Protein AF-A0A9Q9BLB7-F1 (afdb_monomer)

Solvent-accessible surface area (backbone atoms only — not comparable to full-atom values): 11962 Å² total; per-residue (Å²): 106,82,73,80,44,75,64,54,54,48,47,56,59,65,39,91,67,52,45,62,58,54,18,69,78,45,71,46,58,36,67,61,45,47,34,36,67,71,65,78,37,62,75,91,76,53,52,70,71,54,51,50,33,50,46,53,47,47,49,64,70,67,38,48,43,33,38,40,39,31,26,26,88,87,65,82,48,79,45,76,34,59,16,65,29,38,58,46,22,51,52,43,41,34,73,75,61,34,56,80,50,57,32,36,73,90,54,74,83,57,86,61,94,79,63,29,53,67,54,40,41,46,52,60,70,71,23,74,24,62,36,68,42,75,49,78,43,62,50,48,36,41,30,42,27,50,71,82,41,78,77,47,74,49,74,37,41,47,69,58,48,37,57,52,48,47,50,51,52,52,49,46,24,68,79,67,77,46,88,52,70,70,58,47,54,51,42,73,65,41,90,44,55,67,52,36,50,49,57,40,40,76,75,27,77,56,81,53,42,35,58,42,83,109

Radius of gyration: 21.66 Å; Cα contacts (8 Å, |Δi|>4): 292; chains: 1; bounding box: 60×37×56 Å

Nearest PDB structures (foldseek):
  8jfu-assembly2_C  TM=4.935E-01  e=2.533E-12  Staphylococcus delphini
  8jg9-assembly1_F  TM=5.009E-01  e=9.593E-11  Staphylococcus delphini
  8jfr-assembly2_C  TM=9.712E-01  e=6.867E-05  Staphylococcus delphini
  8jfr-assembly1_D  TM=9.707E-01  e=1.560E-04  Staphylococcus delphini
  8jfr-assembly2_A  TM=9.616E-01  e=4.226E-04  Staphylococcus delphini

Organism: NCBI:txid69967

Structure (mmCIF, N/CA/C/O backbone):
data_AF-A0A9Q9BLB7-F1
#
_entry.id   AF-A0A9Q9BLB7-F1
#
loop_
_atom_site.group_PDB
_atom_site.id
_atom_site.type_symbol
_atom_site.label_atom_id
_atom_site.label_alt_id
_atom_site.label_comp_id
_atom_site.label_asym_id
_atom_site.label_entity_id
_atom_site.label_seq_id
_atom_site.pdbx_PDB_ins_code
_atom_site.Cartn_x
_atom_site.Cartn_y
_atom_site.Cartn_z
_atom_site.occupancy
_atom_site.B_iso_or_equiv
_atom_site.auth_seq_id
_atom_site.auth_comp_id
_atom_site.auth_asym_id
_atom_site.auth_atom_id
_atom_site.pdbx_PDB_model_num
ATOM 1 N N . MET A 1 1 ? 14.663 12.555 -0.462 1.00 43.47 1 MET A N 1
ATOM 2 C CA . MET A 1 1 ? 13.909 12.560 0.814 1.00 43.47 1 MET A CA 1
ATOM 3 C C . MET A 1 1 ? 12.550 13.129 0.528 1.00 43.47 1 MET A C 1
ATOM 5 O O . MET A 1 1 ? 12.435 14.349 0.441 1.00 43.47 1 MET A O 1
ATOM 9 N N . THR A 1 2 ? 11.530 12.281 0.446 1.00 40.78 2 THR A N 1
ATOM 10 C CA . THR A 1 2 ? 10.211 12.678 0.937 1.00 40.78 2 THR A CA 1
ATOM 11 C C . THR A 1 2 ? 10.474 13.192 2.349 1.00 40.78 2 THR A C 1
ATOM 13 O O . THR A 1 2 ? 10.981 12.473 3.212 1.00 40.78 2 THR A O 1
ATOM 16 N N . LYS A 1 3 ? 10.372 14.506 2.550 1.00 50.25 3 LYS A N 1
ATOM 17 C CA . LYS A 1 3 ? 10.579 15.077 3.878 1.00 50.25 3 LYS A CA 1
ATOM 18 C C . LYS A 1 3 ? 9.405 14.593 4.710 1.00 50.25 3 LYS A C 1
ATOM 20 O O . LYS A 1 3 ? 8.342 15.192 4.603 1.00 50.25 3 LYS A O 1
ATOM 25 N N . VAL A 1 4 ? 9.611 13.552 5.517 1.00 59.62 4 VAL A N 1
ATOM 26 C CA . VAL A 1 4 ? 8.670 13.216 6.584 1.00 59.62 4 VAL A CA 1
ATOM 27 C C . VAL A 1 4 ? 8.498 14.477 7.409 1.00 59.62 4 VAL A C 1
ATOM 29 O O . VAL A 1 4 ? 9.451 15.045 7.961 1.00 59.62 4 VAL A O 1
ATOM 32 N N . SER A 1 5 ? 7.287 14.996 7.340 1.00 70.00 5 SER A N 1
ATOM 33 C CA . SER A 1 5 ? 6.923 16.261 7.926 1.00 70.00 5 SER A CA 1
ATOM 34 C C . SER A 1 5 ? 6.810 16.101 9.440 1.00 70.00 5 SER A C 1
ATOM 36 O O . SER A 1 5 ? 6.688 15.004 9.987 1.00 70.00 5 SER A O 1
ATOM 38 N N . GLU A 1 6 ? 6.825 17.220 10.159 1.00 77.25 6 GLU A N 1
ATOM 39 C CA . GLU A 1 6 ? 6.499 17.204 11.587 1.00 77.25 6 GLU A CA 1
ATOM 40 C C . GLU A 1 6 ? 5.100 16.606 11.836 1.00 77.25 6 GLU A C 1
ATOM 42 O O . GLU A 1 6 ? 4.878 15.973 12.867 1.00 77.25 6 GLU A O 1
ATOM 47 N N . GLN A 1 7 ? 4.179 16.751 10.874 1.00 71.62 7 GLN A N 1
ATOM 48 C CA . GLN A 1 7 ? 2.820 16.216 10.947 1.00 71.62 7 GLN A CA 1
ATOM 49 C C . GLN A 1 7 ? 2.801 14.687 10.877 1.00 71.62 7 GLN A C 1
ATOM 51 O O . GLN A 1 7 ? 2.085 14.068 11.657 1.00 71.62 7 GLN A O 1
ATOM 56 N N . ASP A 1 8 ? 3.639 14.084 10.041 1.00 75.06 8 ASP A N 1
ATOM 57 C CA . ASP A 1 8 ? 3.755 12.629 9.884 1.00 75.06 8 ASP A CA 1
ATOM 58 C C . ASP A 1 8 ? 4.252 11.961 11.174 1.00 75.06 8 ASP A C 1
ATOM 60 O O . ASP A 1 8 ? 3.653 11.023 11.704 1.00 75.06 8 ASP A O 1
ATOM 64 N N . LEU A 1 9 ? 5.298 12.527 11.781 1.00 83.81 9 LEU A N 1
ATOM 65 C CA . LEU A 1 9 ? 5.787 12.076 13.087 1.00 83.81 9 LEU A CA 1
ATOM 66 C C . LEU A 1 9 ? 4.762 12.311 14.201 1.00 83.81 9 LEU A C 1
ATOM 68 O O . LEU A 1 9 ? 4.665 11.519 15.141 1.00 83.81 9 LEU A O 1
ATOM 72 N N . GLN A 1 10 ? 3.989 13.394 14.113 1.00 83.00 10 GLN A N 1
ATOM 73 C CA . GLN A 1 10 ? 2.923 13.672 15.065 1.00 83.00 10 GLN A CA 1
ATOM 74 C C . GLN A 1 10 ? 1.770 12.668 14.928 1.00 83.00 10 GLN A C 1
ATOM 76 O O . GLN A 1 10 ? 1.240 12.235 15.953 1.00 83.00 10 GLN A O 1
ATOM 81 N N . GLN A 1 11 ? 1.426 12.252 13.704 1.00 79.69 11 GLN A N 1
ATOM 82 C CA . GLN A 1 11 ? 0.473 11.172 13.433 1.00 79.69 11 GLN A CA 1
ATOM 83 C C . GLN A 1 11 ? 0.984 9.839 13.981 1.00 79.69 11 GLN A C 1
ATOM 85 O O . GLN A 1 11 ? 0.251 9.183 14.717 1.00 79.69 11 GLN A O 1
ATOM 90 N N . LEU A 1 12 ? 2.254 9.478 13.732 1.00 83.88 12 LEU A N 1
ATOM 91 C CA . LEU A 1 12 ? 2.860 8.274 14.315 1.00 83.88 12 LEU A CA 1
ATOM 92 C C . LEU A 1 12 ? 2.690 8.259 15.832 1.00 83.88 12 LEU A C 1
ATOM 94 O O . LEU A 1 12 ? 2.228 7.280 16.420 1.00 83.88 12 LEU A O 1
ATOM 98 N N . ILE A 1 13 ? 3.092 9.353 16.479 1.00 87.69 13 ILE A N 1
ATOM 99 C CA . ILE A 1 13 ? 3.068 9.428 17.933 1.00 87.69 13 ILE A CA 1
ATOM 100 C C . ILE A 1 13 ? 1.642 9.386 18.448 1.00 87.69 13 ILE A C 1
ATOM 102 O O . ILE A 1 13 ? 1.423 8.719 19.449 1.00 87.69 13 ILE A O 1
ATOM 106 N N . ASN A 1 14 ? 0.686 10.033 17.793 1.00 84.62 14 ASN A N 1
ATOM 107 C CA . ASN A 1 14 ? -0.700 10.067 18.254 1.00 84.62 14 ASN A CA 1
ATOM 108 C C . ASN A 1 14 ? -1.540 8.866 17.796 1.00 84.62 14 ASN A C 1
ATOM 110 O O . ASN A 1 14 ? -2.698 8.783 18.185 1.00 84.62 14 ASN A O 1
ATOM 114 N N . SER A 1 15 ? -0.969 7.946 17.016 1.00 82.19 15 SER A N 1
ATOM 115 C CA . SER A 1 15 ? -1.652 6.732 16.564 1.00 82.19 15 SER A CA 1
ATOM 116 C C . SER A 1 15 ? -2.045 5.801 17.718 1.00 82.19 15 SER A C 1
ATOM 118 O O . SER A 1 15 ? -1.441 5.812 18.800 1.00 82.19 15 SER A O 1
ATOM 120 N N . ASP A 1 16 ? -2.994 4.907 17.438 1.00 82.38 16 ASP A N 1
ATOM 121 C CA . ASP A 1 16 ? -3.433 3.849 18.357 1.00 82.38 16 ASP A CA 1
ATOM 122 C C . ASP A 1 16 ? -2.371 2.764 18.593 1.00 82.38 16 ASP A C 1
ATOM 124 O O . ASP A 1 16 ? -2.527 1.887 19.449 1.00 82.38 16 ASP A O 1
ATOM 128 N N . ILE A 1 17 ? -1.229 2.841 17.901 1.00 83.25 17 ILE A N 1
ATOM 129 C CA . ILE A 1 17 ? -0.088 1.970 18.161 1.00 83.25 17 ILE A CA 1
ATOM 130 C C . ILE A 1 17 ? 0.371 2.192 19.603 1.00 83.25 17 ILE A C 1
ATOM 132 O O . ILE A 1 17 ? 0.648 3.310 20.046 1.00 83.25 17 ILE A O 1
ATOM 136 N N . ALA A 1 18 ? 0.473 1.108 20.370 1.00 90.12 18 ALA A N 1
ATOM 137 C CA . ALA A 1 18 ? 0.928 1.186 21.748 1.00 90.12 18 ALA A CA 1
ATOM 138 C C . ALA A 1 18 ? 2.339 1.791 21.819 1.00 90.12 18 ALA A C 1
ATOM 140 O O . ALA A 1 18 ? 3.250 1.337 21.129 1.00 90.12 18 ALA A O 1
ATOM 141 N N . ALA A 1 19 ? 2.562 2.755 22.719 1.00 90.25 19 ALA A N 1
ATOM 142 C CA . ALA A 1 19 ? 3.878 3.383 22.887 1.00 90.25 19 ALA A CA 1
ATOM 143 C C . ALA A 1 19 ? 5.001 2.366 23.164 1.00 90.25 19 ALA A C 1
ATOM 145 O O . ALA A 1 19 ? 6.137 2.581 22.756 1.00 90.25 19 ALA A O 1
ATOM 146 N N . ASN A 1 20 ? 4.678 1.244 23.819 1.00 91.12 20 ASN A N 1
ATOM 147 C CA . ASN A 1 20 ? 5.615 0.140 24.027 1.00 91.12 20 ASN A CA 1
ATOM 148 C C . ASN A 1 20 ? 5.979 -0.577 22.719 1.00 91.12 20 ASN A C 1
ATOM 150 O O . ASN A 1 20 ? 7.137 -0.928 22.546 1.00 91.12 20 ASN A O 1
ATOM 154 N N . LYS A 1 21 ? 5.029 -0.748 21.789 1.00 86.12 21 LYS A N 1
ATOM 155 C CA . LYS A 1 21 ? 5.291 -1.330 20.465 1.00 86.12 21 LYS A CA 1
ATOM 156 C C . LYS A 1 21 ? 6.210 -0.417 19.656 1.00 86.12 21 LYS A C 1
ATOM 158 O O . LYS A 1 21 ? 7.255 -0.867 19.208 1.00 86.12 21 LYS A O 1
ATOM 163 N N . ILE A 1 22 ? 5.894 0.880 19.587 1.00 88.31 22 ILE A N 1
ATOM 164 C CA . ILE A 1 22 ? 6.770 1.872 18.941 1.00 88.31 22 ILE A CA 1
ATOM 165 C C . ILE A 1 22 ? 8.167 1.830 19.577 1.00 88.31 22 ILE A C 1
ATOM 167 O O . ILE A 1 22 ? 9.172 1.821 18.877 1.00 88.31 22 ILE A O 1
ATOM 171 N N . ALA A 1 23 ? 8.256 1.765 20.906 1.00 93.62 23 ALA A N 1
ATOM 172 C CA . ALA A 1 23 ? 9.537 1.726 21.601 1.00 93.62 23 ALA A CA 1
ATOM 173 C C . ALA A 1 23 ? 10.379 0.485 21.276 1.00 93.62 23 ALA A C 1
ATOM 175 O O . ALA A 1 23 ? 11.589 0.610 21.091 1.00 93.62 23 ALA A O 1
ATOM 176 N N . THR A 1 24 ? 9.752 -0.689 21.195 1.00 90.75 24 THR A N 1
ATOM 177 C CA . THR A 1 24 ? 10.424 -1.944 20.840 1.00 90.75 24 THR A CA 1
ATOM 178 C C . THR A 1 24 ? 10.980 -1.905 19.420 1.00 90.75 24 THR A C 1
ATOM 180 O O . THR A 1 24 ? 12.134 -2.271 19.227 1.00 90.75 24 THR A O 1
ATOM 183 N N . GLU A 1 25 ? 10.200 -1.416 18.456 1.00 85.94 25 GLU A N 1
ATOM 184 C CA . GLU A 1 25 ? 10.594 -1.401 17.039 1.00 85.94 25 GLU A CA 1
ATOM 185 C C . GLU A 1 25 ? 11.607 -0.289 16.721 1.00 85.94 25 GLU A C 1
ATOM 187 O O . GLU A 1 25 ? 12.533 -0.466 15.935 1.00 85.94 25 GLU A O 1
ATOM 192 N N . THR A 1 26 ? 11.475 0.873 17.368 1.00 88.94 26 THR A N 1
ATOM 193 C CA . THR A 1 26 ? 12.302 2.055 17.054 1.00 88.94 26 THR A CA 1
ATOM 194 C C . THR A 1 26 ? 13.510 2.235 17.969 1.00 88.94 26 THR A C 1
ATOM 196 O O . THR A 1 26 ? 14.415 3.016 17.666 1.00 88.94 26 THR A O 1
ATOM 199 N N . GLY A 1 27 ? 13.516 1.590 19.138 1.00 90.38 27 GLY A N 1
ATOM 200 C CA . GLY A 1 27 ? 14.473 1.858 20.215 1.00 90.38 27 GLY A CA 1
ATOM 201 C C . GLY A 1 27 ? 14.281 3.216 20.908 1.00 90.38 27 GLY A C 1
ATOM 202 O O . GLY A 1 27 ? 15.135 3.634 21.696 1.00 90.38 27 GLY A O 1
ATOM 203 N N . VAL A 1 28 ? 13.191 3.937 20.627 1.00 91.69 28 VAL A N 1
ATOM 204 C CA . VAL A 1 28 ? 12.840 5.201 21.292 1.00 91.69 28 VAL A CA 1
ATOM 205 C C . VAL A 1 28 ? 12.120 4.919 22.608 1.00 91.69 28 VAL A C 1
ATOM 207 O O . VAL A 1 28 ? 11.328 3.996 22.719 1.00 91.69 28 VAL A O 1
ATOM 210 N N . SER A 1 29 ? 12.364 5.719 23.648 1.00 92.75 29 SER A N 1
ATOM 211 C CA . SER A 1 29 ? 11.730 5.490 24.953 1.00 92.75 29 SER A CA 1
ATOM 212 C C . SER A 1 29 ? 10.200 5.609 24.887 1.00 92.75 29 SER A C 1
ATOM 214 O O . SER A 1 29 ? 9.675 6.671 24.547 1.00 92.75 29 SER A O 1
ATOM 216 N N . ALA A 1 30 ? 9.488 4.575 25.349 1.00 92.81 30 ALA A N 1
ATOM 217 C CA . ALA A 1 30 ? 8.031 4.602 25.512 1.00 92.81 30 ALA A CA 1
ATOM 218 C C . ALA A 1 30 ? 7.562 5.786 26.378 1.00 92.81 30 ALA A C 1
ATOM 220 O O . ALA A 1 30 ? 6.546 6.411 26.086 1.00 92.81 30 ALA A O 1
ATOM 221 N N . SER A 1 31 ? 8.337 6.151 27.408 1.00 92.81 31 SER A N 1
ATOM 222 C CA . SER A 1 31 ? 8.054 7.323 28.244 1.00 92.81 31 SER A CA 1
ATOM 223 C C . SER A 1 31 ? 8.167 8.629 27.454 1.00 92.81 31 SER A C 1
ATOM 225 O O . SER A 1 31 ? 7.330 9.512 27.615 1.00 92.81 31 SER A O 1
ATOM 227 N N . ALA A 1 32 ? 9.157 8.758 26.563 1.00 89.94 32 ALA A N 1
ATOM 228 C CA . ALA A 1 32 ? 9.283 9.943 25.716 1.00 89.94 32 ALA A CA 1
ATOM 229 C C . ALA A 1 32 ? 8.081 10.090 24.771 1.00 89.94 32 ALA A C 1
ATOM 231 O O . ALA A 1 32 ? 7.550 11.190 24.649 1.00 89.94 32 ALA A O 1
ATOM 232 N N . ILE A 1 33 ? 7.621 8.984 24.180 1.00 91.12 33 ILE A N 1
ATOM 233 C CA . ILE A 1 33 ? 6.439 8.940 23.305 1.00 91.12 33 ILE A CA 1
ATOM 234 C C . ILE A 1 33 ? 5.178 9.336 24.087 1.00 91.12 33 ILE A C 1
ATOM 236 O O . ILE A 1 33 ? 4.449 10.230 23.667 1.00 91.12 33 ILE A O 1
ATOM 240 N N . GLN A 1 34 ? 4.958 8.745 25.266 1.00 91.94 34 GLN A N 1
ATOM 241 C CA . GLN A 1 34 ? 3.808 9.053 26.128 1.00 91.94 34 GLN A CA 1
ATOM 242 C C . GLN A 1 34 ? 3.769 10.522 26.554 1.00 91.94 34 GLN A C 1
ATOM 244 O O . GLN A 1 34 ? 2.729 11.166 26.483 1.00 91.94 34 GLN A O 1
ATOM 249 N N . ARG A 1 35 ? 4.911 11.096 26.937 1.00 91.12 35 ARG A N 1
ATOM 250 C CA . ARG A 1 35 ? 4.980 12.513 27.318 1.00 91.12 35 ARG A CA 1
ATOM 251 C C . ARG A 1 35 ? 4.679 13.455 26.156 1.00 91.12 35 ARG A C 1
ATOM 253 O O . ARG A 1 35 ? 4.197 14.558 26.391 1.00 91.12 35 ARG A O 1
ATOM 260 N N . ILE A 1 36 ? 4.951 13.037 24.918 1.00 89.94 36 ILE A N 1
ATOM 261 C CA . ILE A 1 36 ? 4.533 13.796 23.736 1.00 89.94 36 ILE A CA 1
ATOM 262 C C . ILE A 1 36 ? 3.021 13.674 23.531 1.00 89.94 36 ILE A C 1
ATOM 264 O O . ILE A 1 36 ? 2.370 14.701 23.361 1.00 89.94 36 ILE A O 1
ATOM 268 N N . ARG A 1 37 ? 2.445 12.467 23.650 1.00 90.56 37 ARG A N 1
ATOM 269 C CA . ARG A 1 37 ? 0.981 12.252 23.587 1.00 90.56 37 ARG A CA 1
ATOM 270 C C . ARG A 1 37 ? 0.219 13.091 24.613 1.00 90.56 37 ARG A C 1
ATOM 272 O O . ARG A 1 37 ? -0.816 13.663 24.303 1.00 90.56 37 ARG A O 1
ATOM 279 N N . LEU A 1 38 ? 0.756 13.192 25.828 1.00 90.75 38 LEU A N 1
ATOM 280 C CA . LEU A 1 38 ? 0.173 13.966 26.927 1.00 90.75 38 LEU A CA 1
ATOM 281 C C . LEU A 1 38 ? 0.410 15.485 26.804 1.00 90.75 38 LEU A C 1
ATOM 283 O O . LEU A 1 38 ? -0.018 16.242 27.671 1.00 90.75 38 LEU A O 1
ATOM 287 N N . GLY A 1 39 ? 1.118 15.950 25.768 1.00 85.25 39 GLY A N 1
ATOM 288 C CA . GLY A 1 39 ? 1.436 17.369 25.566 1.00 85.25 39 GLY A CA 1
ATOM 289 C C . GLY A 1 39 ? 2.493 17.932 26.526 1.00 85.25 39 GLY A C 1
ATOM 290 O O . GLY A 1 39 ? 2.820 19.117 26.470 1.00 85.25 39 GLY A O 1
ATOM 291 N N . GLU A 1 40 ? 3.080 17.095 27.382 1.00 87.75 40 GLU A N 1
ATOM 292 C CA . GLU A 1 40 ? 4.138 17.476 28.326 1.00 87.75 40 GLU A CA 1
ATOM 293 C C . GLU A 1 40 ? 5.487 17.733 27.635 1.00 87.75 40 GLU A C 1
ATOM 295 O O . GLU A 1 40 ? 6.401 18.327 28.218 1.00 87.75 40 GLU A O 1
ATOM 300 N N . ARG A 1 41 ? 5.645 17.247 26.399 1.00 85.25 41 ARG A N 1
ATOM 301 C CA . ARG A 1 41 ? 6.836 17.422 25.566 1.00 85.25 41 ARG A CA 1
ATOM 302 C C . ARG A 1 41 ? 6.431 17.695 24.119 1.00 85.25 41 ARG A C 1
ATOM 304 O O . ARG A 1 41 ? 5.574 17.018 23.575 1.00 85.25 41 ARG A O 1
ATOM 311 N N . LYS A 1 42 ? 7.097 18.653 23.472 1.00 84.25 42 LYS A N 1
ATOM 312 C CA . LYS A 1 42 ? 6.915 18.924 22.037 1.00 84.25 42 LYS A CA 1
ATOM 313 C C . LYS A 1 42 ? 7.776 17.998 21.183 1.00 84.25 42 LYS A C 1
ATOM 315 O O . LYS A 1 42 ? 8.901 17.684 21.581 1.00 84.25 42 LYS A O 1
ATOM 320 N N . LEU A 1 43 ? 7.284 17.648 19.994 1.00 79.88 43 LEU A N 1
ATOM 321 C CA . LEU A 1 43 ? 8.025 16.856 19.012 1.00 79.88 43 LEU A CA 1
ATOM 322 C C . LEU A 1 43 ? 9.365 17.511 18.640 1.00 79.88 43 LEU A C 1
ATOM 324 O O . LEU A 1 43 ? 10.402 16.860 18.708 1.00 79.88 43 LEU A O 1
ATOM 328 N N . GLY A 1 44 ? 9.370 18.824 18.385 1.00 75.31 44 GLY A N 1
ATOM 329 C CA . GLY A 1 44 ? 10.586 19.597 18.089 1.00 75.31 44 GLY A CA 1
ATOM 330 C C . GLY A 1 44 ? 11.657 19.608 19.194 1.00 75.31 44 GLY A C 1
ATOM 331 O O . GLY A 1 44 ? 12.774 20.054 18.955 1.00 75.31 44 GLY A O 1
ATOM 332 N N . ASN A 1 45 ? 11.356 19.090 20.393 1.00 81.75 45 ASN A N 1
ATOM 333 C CA . ASN A 1 45 ? 12.330 18.921 21.478 1.00 81.75 45 ASN A CA 1
ATOM 334 C C . ASN A 1 45 ? 12.972 17.518 21.491 1.00 81.75 45 ASN A C 1
ATOM 336 O O . ASN A 1 45 ? 13.674 17.170 22.449 1.00 81.75 45 ASN A O 1
ATOM 340 N N . LEU A 1 46 ? 12.674 16.656 20.517 1.00 83.50 46 LEU A N 1
ATOM 341 C CA . LEU A 1 46 ? 13.346 15.371 20.333 1.00 83.50 46 LEU A CA 1
ATOM 342 C C . LEU A 1 46 ? 14.741 15.564 19.731 1.00 83.50 46 LEU A C 1
ATOM 344 O O . LEU A 1 46 ? 15.017 16.542 19.039 1.00 83.50 46 LEU A O 1
ATOM 348 N N . THR A 1 47 ? 15.650 14.629 20.015 1.00 87.06 47 THR A N 1
ATOM 349 C CA . THR A 1 47 ? 16.958 14.639 19.352 1.00 87.06 47 THR A CA 1
ATOM 350 C C . THR A 1 47 ? 16.791 14.225 17.897 1.00 87.06 47 THR A C 1
ATOM 352 O O . THR A 1 47 ? 15.930 13.409 17.576 1.00 87.06 47 THR A O 1
ATOM 355 N N . PHE A 1 48 ? 17.667 14.728 17.030 1.00 80.25 48 PHE A N 1
ATOM 356 C CA . PHE A 1 48 ? 17.671 14.368 15.614 1.00 80.25 48 PHE A CA 1
ATOM 357 C C . PHE A 1 48 ? 17.711 12.846 15.379 1.00 80.25 48 PHE A C 1
ATOM 359 O O . PHE A 1 48 ? 16.975 12.335 14.544 1.00 80.25 48 PHE A O 1
ATOM 366 N N . ASP A 1 49 ? 18.504 12.112 16.167 1.00 83.25 49 ASP A N 1
ATOM 367 C CA . ASP A 1 49 ? 18.567 10.643 16.112 1.00 83.25 49 ASP A CA 1
ATOM 368 C C . ASP A 1 49 ? 17.229 9.974 16.476 1.00 83.25 49 ASP A C 1
ATOM 370 O O . ASP A 1 49 ? 16.803 9.020 15.830 1.00 83.25 49 ASP A O 1
ATOM 374 N N . THR A 1 50 ? 16.520 10.517 17.471 1.00 88.00 50 THR A N 1
ATOM 375 C CA . THR A 1 50 ? 15.184 10.030 17.850 1.00 88.00 50 THR A CA 1
ATOM 376 C C . THR A 1 50 ? 14.180 10.282 16.731 1.00 88.00 50 THR A C 1
ATOM 378 O O . THR A 1 50 ? 13.412 9.386 16.388 1.00 88.00 50 THR A O 1
ATOM 381 N N . CYS A 1 51 ? 14.208 11.478 16.135 1.00 82.75 51 CYS A N 1
ATOM 382 C CA . CYS A 1 51 ? 13.353 11.804 14.999 1.00 82.75 51 CYS A CA 1
ATOM 383 C C . CYS A 1 51 ? 13.623 10.874 13.816 1.00 82.75 51 CYS A C 1
ATOM 385 O O . CYS A 1 51 ? 12.668 10.378 13.243 1.00 82.75 51 CYS A O 1
ATOM 387 N N . LYS A 1 52 ? 14.889 10.561 13.503 1.00 82.38 52 LYS A N 1
ATOM 388 C CA . LYS A 1 52 ? 15.245 9.607 12.439 1.00 82.38 52 LYS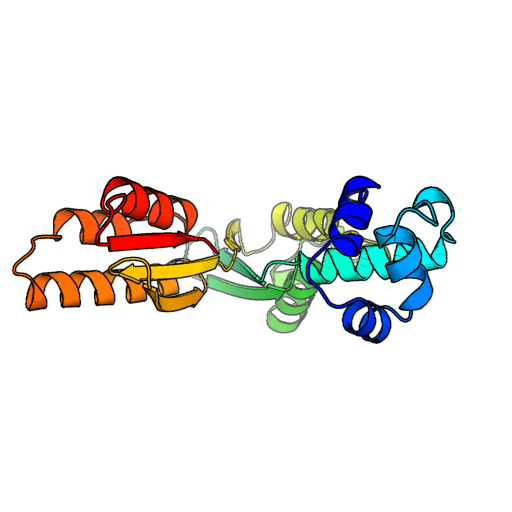 A CA 1
ATOM 389 C C . LYS A 1 52 ? 14.688 8.204 12.673 1.00 82.38 52 LYS A C 1
ATOM 391 O O . LYS A 1 52 ? 14.209 7.579 11.738 1.00 82.38 52 LYS A O 1
ATOM 396 N N . LYS A 1 53 ? 14.738 7.706 13.909 1.00 87.81 53 LYS A N 1
ATOM 397 C CA . LYS A 1 53 ? 14.194 6.382 14.260 1.00 87.81 53 LYS A CA 1
ATOM 398 C C . LYS A 1 53 ? 12.676 6.328 14.131 1.00 87.81 53 LYS A C 1
ATOM 400 O O . LYS A 1 53 ? 12.144 5.375 13.577 1.00 87.81 53 LYS A O 1
ATOM 405 N N . LEU A 1 54 ? 11.990 7.361 14.620 1.00 86.50 54 LEU A N 1
ATOM 406 C CA . LEU A 1 54 ? 10.538 7.482 14.473 1.00 86.50 54 LEU A CA 1
ATOM 407 C C . LEU A 1 54 ? 10.139 7.683 13.011 1.00 86.50 54 LEU A C 1
ATOM 409 O O . LEU A 1 54 ? 9.167 7.089 12.573 1.00 86.50 54 LEU A O 1
ATOM 413 N N . GLN A 1 55 ? 10.909 8.471 12.262 1.00 81.00 55 GLN A N 1
ATOM 414 C CA . GLN A 1 55 ? 10.726 8.677 10.830 1.00 81.00 55 GLN A CA 1
ATOM 415 C C . GLN A 1 55 ? 10.813 7.348 10.089 1.00 81.00 55 GLN A C 1
ATOM 417 O O . GLN A 1 55 ? 9.864 6.988 9.409 1.00 81.00 55 GLN A O 1
ATOM 422 N N . LYS A 1 56 ? 11.894 6.590 10.299 1.00 79.75 56 LYS A N 1
ATOM 423 C CA . LYS A 1 56 ? 12.076 5.277 9.679 1.00 79.75 56 LYS A CA 1
ATOM 424 C C . LYS A 1 56 ? 10.910 4.339 9.984 1.00 79.75 56 LYS A C 1
ATOM 426 O O . LYS A 1 56 ? 10.429 3.647 9.104 1.00 79.75 56 LYS A O 1
ATOM 431 N N . TYR A 1 57 ? 10.432 4.337 11.223 1.00 83.69 57 TYR A N 1
ATOM 432 C CA . TYR A 1 57 ? 9.309 3.491 11.612 1.00 83.69 57 TYR A CA 1
ATOM 433 C C . TYR A 1 57 ? 7.971 3.951 11.031 1.00 83.69 57 TYR A C 1
ATOM 435 O O . TYR A 1 57 ? 7.151 3.123 10.658 1.00 83.69 57 TYR A O 1
ATOM 443 N N . TRP A 1 58 ? 7.740 5.262 10.933 1.00 79.50 58 TRP A N 1
ATOM 444 C CA . TRP A 1 58 ? 6.573 5.800 10.233 1.00 79.50 58 TRP A CA 1
ATOM 445 C C . TRP A 1 58 ? 6.621 5.444 8.746 1.00 79.50 58 TRP A C 1
ATOM 447 O O . TRP A 1 58 ? 5.611 5.033 8.189 1.00 79.50 58 TRP A O 1
ATOM 457 N N . GLU A 1 59 ? 7.796 5.532 8.123 1.00 71.75 59 GLU A N 1
ATOM 458 C CA . GLU A 1 59 ? 8.022 5.073 6.752 1.00 71.75 59 GLU A CA 1
ATOM 459 C C . GLU A 1 59 ? 7.721 3.567 6.649 1.00 71.75 59 GLU A C 1
ATOM 461 O O . GLU A 1 59 ? 6.878 3.185 5.855 1.00 71.75 59 GLU A O 1
ATOM 466 N N . GLU A 1 60 ? 8.278 2.715 7.514 1.00 71.88 60 GLU A N 1
ATOM 467 C CA . GLU A 1 60 ? 8.022 1.260 7.540 1.00 71.88 60 GLU A CA 1
ATOM 468 C C . GLU A 1 60 ? 6.550 0.874 7.791 1.00 71.88 60 GLU A C 1
ATOM 470 O O . GLU A 1 60 ? 6.091 -0.176 7.324 1.00 71.88 60 GLU A O 1
ATOM 475 N N . LEU A 1 61 ? 5.813 1.692 8.549 1.00 71.44 61 LEU A N 1
ATOM 476 C CA . LEU A 1 61 ? 4.377 1.523 8.782 1.00 71.44 61 LEU A CA 1
ATOM 477 C C . LEU A 1 61 ? 3.541 1.921 7.567 1.00 71.44 61 LEU A C 1
ATOM 479 O O . LEU A 1 61 ? 2.533 1.274 7.309 1.00 71.44 61 LEU A O 1
ATOM 483 N N . ASN A 1 62 ? 3.960 2.955 6.837 1.00 66.12 62 ASN A N 1
ATOM 484 C CA . ASN A 1 62 ? 3.261 3.454 5.651 1.00 66.12 62 ASN A CA 1
ATOM 485 C C . ASN A 1 62 ? 3.810 2.889 4.338 1.00 66.12 62 ASN A C 1
ATOM 487 O O . ASN A 1 62 ? 3.326 3.238 3.263 1.00 66.12 62 ASN A O 1
ATOM 491 N N . MET A 1 63 ? 4.815 2.016 4.404 1.00 72.44 63 MET A N 1
ATOM 492 C CA . MET A 1 63 ? 5.279 1.252 3.257 1.00 72.44 63 MET A CA 1
ATOM 493 C C . MET A 1 63 ? 4.185 0.275 2.852 1.00 72.44 63 MET A C 1
ATOM 495 O O . MET A 1 63 ? 3.939 -0.728 3.529 1.00 72.44 63 MET A O 1
ATOM 499 N N . LYS A 1 64 ? 3.564 0.578 1.719 1.00 78.88 64 LYS A N 1
ATOM 500 C CA . LYS A 1 64 ? 2.622 -0.308 1.054 1.00 78.88 64 LYS A CA 1
ATOM 501 C C . LYS A 1 64 ? 3.365 -1.496 0.453 1.00 78.88 64 LYS A C 1
ATOM 503 O O . LYS A 1 64 ? 4.530 -1.382 0.057 1.00 78.88 64 LYS A O 1
ATOM 508 N N . ASN A 1 65 ? 2.696 -2.639 0.394 1.00 88.88 65 ASN A N 1
ATOM 509 C CA . ASN A 1 65 ? 3.151 -3.727 -0.456 1.00 88.88 65 ASN A CA 1
ATOM 510 C C . ASN A 1 65 ? 2.854 -3.337 -1.900 1.00 88.88 65 ASN A C 1
ATOM 512 O O . ASN A 1 65 ? 1.717 -3.040 -2.254 1.00 88.88 65 ASN A O 1
ATOM 516 N N . ILE A 1 66 ? 3.897 -3.303 -2.719 1.00 90.00 66 ILE A N 1
ATOM 517 C CA . ILE A 1 66 ? 3.828 -2.876 -4.111 1.00 90.00 66 ILE A CA 1
ATOM 518 C C . ILE A 1 66 ? 4.171 -4.080 -4.967 1.00 90.00 66 ILE A C 1
ATOM 520 O O . ILE A 1 66 ? 5.209 -4.711 -4.761 1.00 90.00 66 ILE A O 1
ATOM 524 N N . ARG A 1 67 ? 3.314 -4.377 -5.936 1.00 91.88 67 ARG A N 1
ATOM 525 C CA . ARG A 1 67 ? 3.610 -5.273 -7.045 1.00 91.88 67 ARG A CA 1
ATOM 526 C C . ARG A 1 67 ? 4.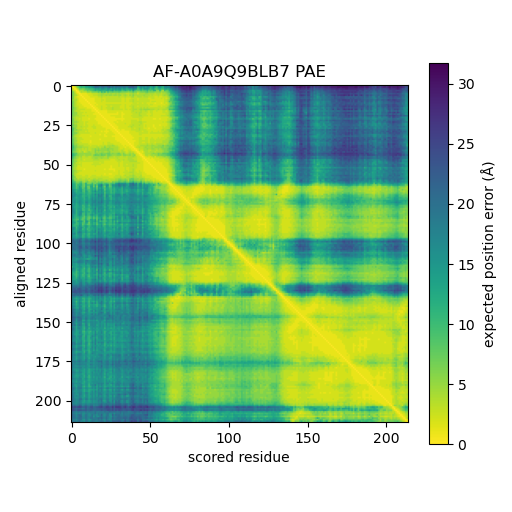005 -4.418 -8.232 1.00 91.88 67 ARG A C 1
ATOM 528 O O . ARG A 1 67 ? 3.272 -3.525 -8.640 1.00 91.88 67 ARG A O 1
ATOM 535 N N . TRP A 1 68 ? 5.163 -4.707 -8.798 1.00 89.94 68 TRP A N 1
ATOM 536 C CA . TRP A 1 68 ? 5.573 -4.175 -10.088 1.00 89.94 68 TRP A CA 1
ATOM 537 C C . TRP A 1 68 ? 5.441 -5.262 -11.133 1.00 89.94 68 TRP A C 1
ATOM 539 O O . TRP A 1 68 ? 5.885 -6.395 -10.916 1.00 89.94 68 TRP A O 1
ATOM 549 N N . THR A 1 69 ? 4.866 -4.896 -12.273 1.00 87.44 69 THR A N 1
ATOM 550 C CA . THR A 1 69 ? 4.806 -5.758 -13.448 1.00 87.44 69 THR A CA 1
ATOM 551 C C . THR A 1 69 ? 5.391 -5.031 -14.646 1.00 87.44 69 THR A C 1
ATOM 553 O O . THR A 1 69 ? 4.854 -4.015 -15.071 1.00 87.44 69 THR A O 1
ATOM 556 N N . GLY A 1 70 ? 6.464 -5.577 -15.214 1.00 84.56 70 GLY A N 1
ATOM 557 C CA . GLY A 1 70 ? 7.089 -5.117 -16.450 1.00 84.56 70 GLY A CA 1
ATOM 558 C C . GLY A 1 70 ? 6.750 -6.013 -17.646 1.00 84.56 70 GLY A C 1
ATOM 559 O O . GLY A 1 70 ? 6.612 -7.231 -17.496 1.00 84.56 70 GLY A O 1
ATOM 560 N N . LYS A 1 71 ? 6.651 -5.450 -18.855 1.00 81.00 71 LYS A N 1
ATOM 561 C CA . LYS A 1 71 ? 6.484 -6.213 -20.112 1.00 81.00 71 LYS A CA 1
ATOM 562 C C . LYS A 1 71 ? 7.408 -5.704 -21.218 1.00 81.00 71 LYS A C 1
ATOM 564 O O . LYS A 1 71 ? 7.647 -4.502 -21.330 1.00 81.00 71 LYS A O 1
ATOM 569 N N . THR A 1 72 ? 7.893 -6.609 -22.070 1.00 79.31 72 THR A N 1
ATOM 570 C CA . THR A 1 72 ? 8.629 -6.229 -23.292 1.00 79.31 72 THR A CA 1
ATOM 571 C C . THR A 1 72 ? 7.715 -5.519 -24.293 1.00 79.31 72 THR A C 1
ATOM 573 O O . THR A 1 72 ? 6.505 -5.743 -24.306 1.00 79.31 72 THR A O 1
ATOM 576 N N . THR A 1 73 ? 8.283 -4.696 -25.184 1.00 72.94 73 THR A N 1
ATOM 577 C CA . THR A 1 73 ? 7.525 -3.994 -26.247 1.00 72.94 73 THR A CA 1
ATOM 578 C C . THR A 1 73 ? 6.720 -4.929 -27.147 1.00 72.94 73 THR A C 1
ATOM 580 O O . THR A 1 73 ? 5.660 -4.554 -27.639 1.00 72.94 73 THR A O 1
ATOM 583 N N . ASP A 1 74 ? 7.212 -6.149 -27.369 1.00 79.25 74 ASP A N 1
ATOM 584 C CA . ASP A 1 74 ? 6.536 -7.177 -28.162 1.00 79.25 74 ASP A CA 1
ATOM 585 C C . ASP A 1 74 ? 5.525 -8.014 -27.355 1.00 79.25 74 ASP A C 1
ATOM 587 O O . ASP A 1 74 ? 4.897 -8.917 -27.911 1.00 79.25 74 ASP A O 1
ATOM 591 N N . GLY A 1 75 ? 5.381 -7.739 -26.053 1.00 78.94 75 GLY A N 1
ATOM 592 C CA . GLY A 1 75 ? 4.475 -8.422 -25.132 1.00 78.94 75 GLY A CA 1
ATOM 593 C C . GLY A 1 75 ? 4.826 -9.882 -24.841 1.00 78.94 75 GLY A C 1
ATOM 594 O O . GLY A 1 75 ? 4.009 -10.586 -24.249 1.00 78.94 75 GLY A O 1
ATOM 595 N N . ARG A 1 76 ? 5.995 -10.374 -25.274 1.00 83.12 76 ARG A N 1
ATOM 596 C CA . ARG A 1 76 ? 6.357 -11.797 -25.15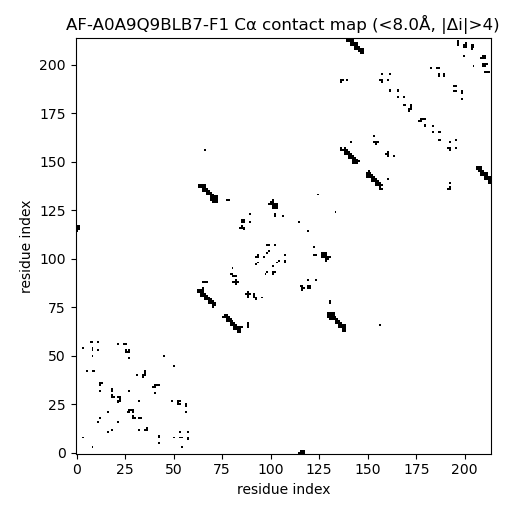1 1.00 83.12 76 ARG A CA 1
ATOM 597 C C . ARG A 1 76 ? 6.913 -12.184 -23.791 1.00 83.12 76 ARG A C 1
ATOM 599 O O . ARG A 1 76 ? 6.800 -13.353 -23.427 1.00 83.12 76 ARG A O 1
ATOM 606 N N . LYS A 1 77 ? 7.561 -11.257 -23.083 1.00 84.06 77 LYS A N 1
ATOM 607 C CA . LYS A 1 77 ? 8.081 -11.500 -21.735 1.00 84.06 77 LYS A CA 1
ATOM 608 C C . LYS A 1 77 ? 7.367 -10.610 -20.730 1.00 84.06 77 LYS A C 1
ATOM 610 O O . LYS A 1 77 ? 7.155 -9.422 -20.977 1.00 84.06 77 LYS A O 1
ATOM 615 N N . HIS A 1 78 ? 7.099 -11.204 -19.575 1.00 85.44 78 HIS A N 1
ATOM 616 C CA . HIS A 1 78 ? 6.501 -10.562 -18.417 1.00 85.44 78 HIS A CA 1
ATOM 617 C C . HIS A 1 78 ? 7.436 -10.739 -17.233 1.00 85.44 78 HIS A C 1
ATOM 619 O O . HIS A 1 78 ? 7.974 -11.825 -17.009 1.00 85.44 78 HIS A O 1
ATOM 625 N N . PHE A 1 79 ? 7.600 -9.670 -16.474 1.00 86.12 79 PHE A N 1
ATOM 626 C CA . PHE A 1 79 ? 8.408 -9.627 -15.272 1.00 86.12 79 PHE A CA 1
ATOM 627 C C . PHE A 1 79 ? 7.520 -9.154 -14.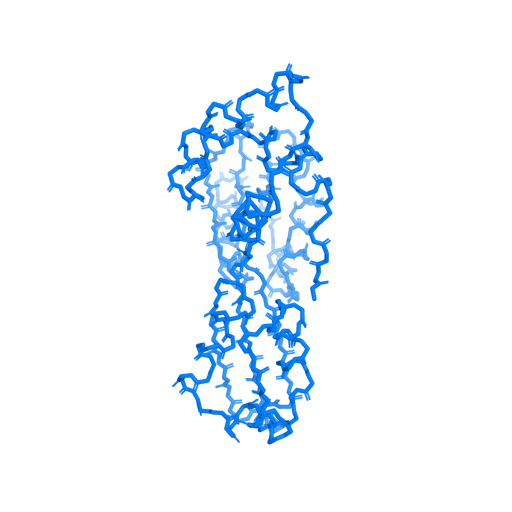136 1.00 86.12 79 PHE A C 1
ATOM 629 O O . PHE A 1 79 ? 6.771 -8.201 -14.304 1.00 86.12 79 PHE A O 1
ATOM 636 N N . SER A 1 80 ? 7.600 -9.812 -12.988 1.00 89.06 80 SER A N 1
ATOM 637 C CA . SER A 1 80 ? 6.925 -9.357 -11.777 1.00 89.06 80 SER A CA 1
ATOM 638 C C . SER A 1 80 ? 7.806 -9.476 -10.543 1.00 89.06 80 SER A C 1
ATOM 640 O O . SER A 1 80 ? 8.592 -10.428 -10.402 1.00 89.06 80 SER A O 1
ATOM 642 N N . ALA A 1 81 ? 7.675 -8.507 -9.650 1.00 90.69 81 ALA A N 1
ATOM 643 C CA . ALA A 1 81 ? 8.290 -8.510 -8.335 1.00 90.69 81 ALA A CA 1
ATOM 644 C C . ALA A 1 81 ? 7.371 -7.795 -7.348 1.00 90.69 81 ALA A C 1
ATOM 646 O O . ALA A 1 81 ? 6.603 -6.915 -7.728 1.00 90.69 81 ALA A O 1
ATOM 647 N N . GLU A 1 82 ? 7.469 -8.181 -6.085 1.00 91.62 82 GLU A N 1
ATOM 648 C CA . GLU A 1 82 ? 6.700 -7.592 -4.998 1.00 91.62 82 GLU A CA 1
ATOM 649 C C . GLU A 1 82 ? 7.665 -7.139 -3.914 1.00 91.62 82 GLU A C 1
ATOM 651 O O . GLU A 1 82 ? 8.694 -7.778 -3.685 1.00 91.62 82 GLU A O 1
ATOM 656 N N . GLY A 1 83 ? 7.359 -6.032 -3.254 1.00 86.75 83 GLY A N 1
ATOM 657 C CA . GLY A 1 83 ? 8.179 -5.518 -2.173 1.00 86.75 83 GLY A CA 1
ATOM 658 C C . GLY A 1 83 ? 7.405 -4.564 -1.284 1.00 86.75 83 GLY A C 1
ATOM 659 O O . GLY A 1 83 ? 6.542 -3.819 -1.742 1.00 86.75 83 GLY A O 1
ATOM 660 N N . LYS A 1 84 ? 7.735 -4.585 0.007 1.00 84.94 84 LYS A N 1
ATOM 661 C CA . LYS A 1 84 ? 7.210 -3.624 0.973 1.00 84.94 84 LYS A CA 1
ATOM 662 C C . LYS A 1 84 ? 7.977 -2.307 0.828 1.00 84.94 84 LYS A C 1
ATOM 664 O O . LYS A 1 84 ? 9.082 -2.204 1.359 1.00 84.94 84 LYS A O 1
ATOM 669 N N . GLY A 1 85 ? 7.428 -1.350 0.083 1.00 83.88 85 GLY A N 1
ATOM 670 C CA . GLY A 1 85 ? 8.128 -0.139 -0.365 1.00 83.88 85 GLY A CA 1
ATOM 671 C C . GLY A 1 85 ? 8.993 -0.342 -1.619 1.00 83.88 85 GLY A C 1
ATOM 672 O O . GLY A 1 85 ? 9.293 -1.471 -2.024 1.00 83.88 85 GLY A O 1
ATOM 673 N N . TYR A 1 86 ? 9.419 0.766 -2.228 1.00 84.88 86 TYR A N 1
ATOM 674 C CA . TYR A 1 86 ? 10.173 0.783 -3.483 1.00 84.88 86 TYR A CA 1
ATOM 675 C C . TYR A 1 86 ? 11.611 0.297 -3.308 1.00 84.88 86 TYR A C 1
ATOM 677 O O . TYR A 1 86 ? 12.125 -0.353 -4.212 1.00 84.88 86 TYR A O 1
ATOM 685 N N . TYR A 1 87 ? 12.253 0.528 -2.158 1.00 82.06 87 TYR A N 1
ATOM 686 C CA . TYR A 1 87 ? 13.590 -0.024 -1.889 1.00 82.06 87 TYR A CA 1
ATOM 687 C C . TYR A 1 87 ? 13.617 -1.561 -1.943 1.00 82.06 87 TYR A C 1
ATOM 689 O O . TYR A 1 87 ? 14.458 -2.164 -2.619 1.00 82.06 87 TYR A O 1
ATOM 697 N N . ASN A 1 88 ? 12.685 -2.202 -1.234 1.00 83.75 88 ASN A N 1
ATOM 698 C CA . ASN A 1 88 ? 12.596 -3.661 -1.197 1.00 83.75 88 ASN A CA 1
ATOM 699 C C . ASN A 1 88 ? 12.191 -4.206 -2.565 1.00 83.75 88 ASN A C 1
ATOM 701 O O . ASN A 1 88 ? 12.775 -5.176 -3.038 1.00 83.75 88 ASN A O 1
ATOM 705 N N . LEU A 1 89 ? 11.229 -3.552 -3.219 1.00 87.38 89 LEU A N 1
ATOM 706 C CA . LEU A 1 89 ? 10.805 -3.910 -4.565 1.00 87.38 89 LEU A CA 1
ATOM 707 C C . LEU A 1 89 ? 11.974 -3.859 -5.555 1.00 87.38 89 LEU A C 1
ATOM 709 O O . LEU A 1 89 ? 12.211 -4.827 -6.270 1.00 87.38 89 LEU A O 1
ATOM 713 N N . PHE A 1 90 ? 12.737 -2.768 -5.544 1.00 84.00 90 PHE A N 1
ATOM 714 C CA . PHE A 1 90 ? 13.937 -2.593 -6.354 1.00 84.00 90 PHE A CA 1
ATOM 715 C C . PHE A 1 90 ? 14.942 -3.726 -6.111 1.00 84.00 90 PHE A C 1
ATOM 717 O O . PHE A 1 90 ? 15.393 -4.373 -7.055 1.00 84.00 90 PHE A O 1
ATOM 724 N N . SER A 1 91 ? 15.248 -4.008 -4.841 1.00 83.19 91 SER A N 1
ATOM 725 C CA . SER A 1 91 ? 16.182 -5.074 -4.451 1.00 83.19 91 SER A CA 1
ATOM 726 C C . SER A 1 91 ? 15.707 -6.449 -4.934 1.00 83.19 91 SER A C 1
ATOM 728 O O . SER A 1 91 ? 16.499 -7.240 -5.438 1.00 83.19 91 SER A O 1
ATOM 730 N N . ASN A 1 92 ? 14.401 -6.714 -4.858 1.00 87.88 92 ASN A N 1
ATOM 731 C CA . ASN A 1 92 ? 13.803 -7.968 -5.310 1.00 87.88 92 ASN A CA 1
ATOM 732 C C . ASN A 1 92 ? 13.806 -8.099 -6.842 1.00 87.88 92 ASN A C 1
ATOM 734 O O . ASN A 1 92 ? 14.044 -9.190 -7.361 1.00 87.88 92 ASN A O 1
ATOM 738 N N . ILE A 1 93 ? 13.561 -7.009 -7.580 1.00 86.56 93 ILE A N 1
ATOM 739 C CA . ILE A 1 93 ? 13.703 -6.968 -9.046 1.00 86.56 93 ILE A CA 1
ATOM 740 C C . ILE A 1 93 ? 15.144 -7.315 -9.426 1.00 86.56 93 ILE A C 1
ATOM 742 O O . ILE A 1 93 ? 15.391 -8.178 -10.268 1.00 86.56 93 ILE A O 1
ATOM 746 N N . GLU A 1 94 ? 16.093 -6.658 -8.773 1.00 82.56 94 GLU A N 1
ATOM 747 C CA . GLU A 1 94 ? 17.519 -6.804 -9.010 1.00 82.56 94 GLU A CA 1
ATOM 748 C C . GLU A 1 94 ? 18.038 -8.210 -8.696 1.00 82.56 94 GLU A C 1
ATOM 750 O O . GLU A 1 94 ? 18.765 -8.787 -9.502 1.00 82.56 94 GLU A O 1
ATOM 755 N N . GLU A 1 95 ? 17.632 -8.795 -7.570 1.00 86.25 95 GLU A N 1
ATOM 756 C CA . GLU A 1 95 ? 17.983 -10.169 -7.205 1.00 86.25 95 GLU A CA 1
ATOM 757 C C . GLU A 1 95 ? 17.401 -11.178 -8.202 1.00 86.25 95 GLU A C 1
ATOM 759 O O . GLU A 1 95 ? 18.082 -12.116 -8.623 1.00 86.25 95 GLU A O 1
ATOM 764 N N . LYS A 1 96 ? 16.140 -10.984 -8.603 1.00 89.38 96 LYS A N 1
ATOM 765 C CA . LYS A 1 96 ? 15.409 -11.941 -9.442 1.00 89.38 96 LYS A CA 1
ATOM 766 C C . LYS A 1 96 ? 15.826 -11.890 -10.907 1.00 89.38 96 LYS A C 1
ATOM 768 O O . LYS A 1 96 ? 15.864 -12.930 -11.566 1.00 89.38 96 LYS A O 1
ATOM 773 N N . TYR A 1 97 ? 16.107 -10.700 -11.427 1.00 84.31 97 TYR A N 1
ATOM 774 C CA . TYR A 1 97 ? 16.313 -10.484 -12.858 1.00 84.31 97 TYR A CA 1
ATOM 775 C C . TYR A 1 97 ? 17.689 -9.925 -13.209 1.00 84.31 97 TYR A C 1
ATOM 777 O O . TYR A 1 97 ? 18.108 -10.063 -14.355 1.00 84.31 97 TYR A O 1
ATOM 785 N N . GLY A 1 98 ? 18.428 -9.376 -12.247 1.00 76.75 98 GLY A N 1
ATOM 786 C CA . GLY A 1 98 ? 19.741 -8.772 -12.453 1.00 76.75 98 GLY A CA 1
ATOM 787 C C . GLY A 1 98 ? 19.668 -7.315 -12.917 1.00 76.75 98 GLY A C 1
ATOM 788 O O . GLY A 1 98 ? 18.824 -6.952 -13.736 1.00 76.75 98 GLY A O 1
ATOM 789 N N . TYR A 1 99 ? 20.614 -6.507 -12.423 1.00 64.88 99 TYR A N 1
ATOM 790 C CA . TYR A 1 99 ? 20.739 -5.066 -12.683 1.00 64.88 99 TYR A CA 1
ATOM 791 C C . TYR A 1 99 ? 20.519 -4.695 -14.159 1.00 64.88 99 TYR A C 1
ATOM 793 O O . TYR A 1 99 ? 19.577 -3.981 -14.466 1.00 64.88 99 TYR A O 1
ATOM 801 N N . GLY A 1 100 ? 21.335 -5.221 -15.079 1.00 61.59 100 GLY A N 1
ATOM 802 C CA . GLY A 1 100 ? 21.333 -4.799 -16.488 1.00 61.59 100 GLY A CA 1
ATOM 803 C C . GLY A 1 100 ? 20.208 -5.359 -17.367 1.00 61.59 100 GLY A C 1
ATOM 804 O O . GLY A 1 100 ? 20.164 -5.040 -18.552 1.00 61.59 100 GLY A O 1
ATOM 805 N N . ASN A 1 101 ? 19.324 -6.208 -16.829 1.00 63.28 101 ASN A N 1
ATOM 806 C CA . ASN A 1 101 ? 18.207 -6.774 -17.596 1.00 63.28 101 ASN A CA 1
ATOM 807 C C . ASN A 1 101 ? 16.907 -5.975 -17.425 1.00 63.28 101 ASN A C 1
ATOM 809 O O . ASN A 1 101 ? 16.052 -6.036 -18.307 1.00 63.28 101 ASN A O 1
ATOM 813 N N . ILE A 1 102 ? 16.747 -5.288 -16.285 1.00 65.69 102 ILE A N 1
ATOM 814 C CA . ILE A 1 102 ? 15.523 -4.545 -15.930 1.00 65.69 102 ILE A CA 1
ATOM 815 C C . ILE A 1 102 ? 15.801 -3.103 -15.488 1.00 65.69 102 ILE A C 1
ATOM 817 O O . ILE A 1 102 ? 14.890 -2.288 -15.550 1.00 65.69 102 ILE A O 1
ATOM 821 N N . ILE A 1 103 ? 17.039 -2.732 -15.142 1.00 64.75 103 ILE A N 1
ATOM 822 C CA . ILE A 1 103 ? 17.386 -1.375 -14.698 1.00 64.75 103 ILE A CA 1
ATOM 823 C C . ILE A 1 103 ? 18.487 -0.810 -15.604 1.00 64.75 103 ILE A C 1
ATOM 825 O O . ILE A 1 103 ? 19.395 -1.522 -16.024 1.00 64.75 103 ILE A O 1
ATOM 829 N N . ASP A 1 104 ? 18.365 0.467 -15.972 1.00 65.38 104 ASP A N 1
ATOM 830 C CA . ASP A 1 104 ? 19.212 1.089 -16.997 1.00 65.38 104 ASP A CA 1
ATOM 831 C C . ASP A 1 104 ? 20.674 1.218 -16.512 1.00 65.38 104 ASP A C 1
ATOM 833 O O . ASP A 1 104 ? 20.935 1.466 -15.328 1.00 65.38 104 ASP A O 1
ATOM 837 N N . GLU A 1 105 ? 21.625 1.078 -17.441 1.00 63.38 105 GLU A N 1
ATOM 838 C CA . GLU A 1 105 ? 23.074 1.226 -17.234 1.00 63.38 105 GLU A CA 1
ATOM 839 C C . GLU A 1 105 ? 23.411 2.563 -16.552 1.00 63.38 105 GLU A C 1
ATOM 841 O O . GLU A 1 105 ? 24.351 2.642 -15.757 1.00 63.38 105 GLU A O 1
ATOM 846 N N . GLN A 1 106 ? 22.589 3.603 -16.763 1.00 68.69 106 GLN A N 1
ATOM 847 C CA . GLN A 1 106 ? 22.760 4.908 -16.109 1.00 68.69 106 GLN A CA 1
ATOM 848 C C . GLN A 1 106 ? 22.783 4.835 -14.573 1.00 68.69 106 GLN A C 1
ATOM 850 O O . GLN A 1 106 ? 23.391 5.692 -13.925 1.00 68.69 106 GLN A O 1
ATOM 855 N N . TYR A 1 107 ? 22.171 3.806 -13.979 1.00 69.50 107 TYR A N 1
ATOM 856 C CA . TYR A 1 107 ? 22.177 3.592 -12.534 1.00 69.50 107 TYR A CA 1
ATOM 857 C C . TYR A 1 107 ? 23.175 2.530 -12.073 1.00 69.50 107 TYR A C 1
ATOM 859 O O . TYR A 1 107 ? 23.318 2.369 -10.860 1.00 69.50 107 TYR A O 1
ATOM 867 N N . GLU A 1 108 ? 23.875 1.825 -12.967 1.00 70.38 108 GLU A N 1
ATOM 868 C CA . GLU A 1 108 ? 24.783 0.713 -12.623 1.00 70.38 108 GLU A CA 1
ATOM 869 C C . GLU A 1 108 ? 25.837 1.127 -11.584 1.00 70.38 108 GLU A C 1
ATOM 871 O O . GLU A 1 108 ? 26.142 0.377 -10.661 1.00 70.38 108 GLU A O 1
ATOM 876 N N . ASN A 1 109 ? 26.330 2.364 -11.682 1.00 70.94 109 ASN A N 1
ATOM 877 C CA . ASN A 1 109 ? 27.368 2.908 -10.803 1.00 70.94 109 ASN A CA 1
ATOM 878 C C . ASN A 1 109 ? 26.844 3.927 -9.777 1.00 70.94 109 ASN A C 1
ATOM 880 O O . ASN A 1 109 ? 27.637 4.630 -9.145 1.00 70.94 109 ASN A O 1
ATOM 884 N N . ALA A 1 110 ? 25.525 4.063 -9.623 1.00 71.94 110 ALA A N 1
ATOM 885 C CA . ALA A 1 110 ? 24.961 5.010 -8.671 1.00 71.94 110 ALA A CA 1
ATOM 886 C C . ALA A 1 110 ? 25.219 4.551 -7.225 1.00 71.94 110 ALA A C 1
ATOM 888 O O . ALA A 1 110 ? 24.916 3.417 -6.862 1.00 71.94 110 ALA A O 1
ATOM 889 N N . ASP A 1 111 ? 25.731 5.441 -6.369 1.00 75.06 111 ASP A N 1
ATOM 890 C CA . ASP A 1 111 ? 25.744 5.201 -4.922 1.00 75.06 111 ASP A CA 1
ATOM 891 C C . ASP A 1 111 ? 24.326 5.395 -4.368 1.00 75.06 111 ASP A C 1
ATOM 893 O O . ASP A 1 111 ? 23.836 6.521 -4.234 1.00 75.06 111 ASP A O 1
ATOM 897 N N . ARG A 1 112 ? 23.664 4.275 -4.065 1.00 70.44 112 ARG A N 1
ATOM 898 C CA . ARG A 1 112 ? 22.274 4.236 -3.583 1.00 70.44 112 ARG A CA 1
ATOM 899 C C . ARG A 1 112 ? 22.156 4.129 -2.067 1.00 70.44 112 ARG A C 1
ATOM 901 O O . ARG A 1 112 ? 21.050 4.090 -1.537 1.00 70.44 112 ARG A O 1
ATOM 908 N N . SER A 1 113 ? 23.279 4.144 -1.344 1.00 68.56 113 SER A N 1
ATOM 909 C CA . SER A 1 113 ? 23.309 3.966 0.117 1.00 68.56 113 SER A CA 1
ATOM 910 C C . SER A 1 113 ? 22.453 4.977 0.891 1.00 68.56 113 SER A C 1
ATOM 912 O O . SER A 1 113 ? 22.081 4.716 2.033 1.00 68.56 113 SER A O 1
ATOM 914 N N . ASN A 1 114 ? 22.125 6.117 0.272 1.00 63.69 114 ASN A N 1
ATOM 915 C CA . ASN A 1 114 ? 21.313 7.187 0.854 1.00 63.69 114 ASN A CA 1
ATOM 916 C C . ASN A 1 114 ? 20.109 7.592 -0.016 1.00 63.69 114 ASN A C 1
ATOM 918 O O . ASN A 1 114 ? 19.574 8.690 0.160 1.00 63.69 114 ASN A O 1
ATOM 922 N N . TRP A 1 115 ? 19.710 6.757 -0.979 1.00 72.62 115 TRP A N 1
ATOM 923 C CA . TRP A 1 115 ? 18.516 7.017 -1.783 1.00 72.62 115 TRP A CA 1
ATOM 924 C C . TRP A 1 115 ? 17.249 6.945 -0.939 1.00 72.62 115 TRP A C 1
ATOM 926 O O . TRP A 1 115 ? 17.177 6.221 0.053 1.00 72.62 115 TRP A O 1
ATOM 936 N N . THR A 1 116 ? 16.243 7.709 -1.344 1.00 71.88 116 THR A N 1
ATOM 937 C CA . THR A 1 116 ? 14.921 7.693 -0.710 1.00 71.88 116 THR A CA 1
ATOM 938 C C . THR A 1 116 ? 13.925 6.886 -1.518 1.00 71.88 116 THR A C 1
ATOM 940 O O . THR A 1 116 ? 14.172 6.653 -2.694 1.00 71.88 116 THR A O 1
ATOM 943 N N . GLU A 1 117 ? 12.795 6.504 -0.921 1.00 77.25 117 GLU A N 1
ATOM 944 C CA . GLU A 1 117 ? 11.758 5.705 -1.600 1.00 77.25 117 GLU A CA 1
ATOM 945 C C . GLU A 1 117 ? 11.361 6.296 -2.961 1.00 77.25 117 GLU A C 1
ATOM 947 O O . GLU A 1 117 ? 11.399 5.586 -3.959 1.00 77.25 117 GLU A O 1
ATOM 952 N N . ASP A 1 118 ? 11.133 7.613 -3.042 1.00 78.38 118 ASP A N 1
ATOM 953 C CA . ASP A 1 118 ? 10.820 8.282 -4.316 1.00 78.38 118 ASP A CA 1
ATOM 954 C C . ASP A 1 118 ? 11.942 8.171 -5.361 1.00 78.38 118 ASP A C 1
ATOM 956 O O . ASP A 1 118 ? 11.667 8.132 -6.550 1.00 78.38 118 ASP A O 1
ATOM 960 N N . GLN A 1 119 ? 13.205 8.100 -4.933 1.00 79.56 119 GLN A N 1
ATOM 961 C CA . GLN A 1 119 ? 14.343 7.952 -5.849 1.00 79.56 119 GLN A CA 1
ATOM 962 C C . GLN A 1 119 ? 14.478 6.505 -6.332 1.00 79.56 119 GLN A C 1
ATOM 964 O O . GLN A 1 119 ? 14.869 6.274 -7.471 1.00 79.56 119 GLN A O 1
ATOM 969 N N . TYR A 1 120 ? 14.131 5.526 -5.490 1.00 82.69 120 TYR A N 1
ATOM 970 C CA . TYR A 1 120 ? 13.993 4.138 -5.932 1.00 82.69 120 TYR A CA 1
ATOM 971 C C . TYR A 1 120 ? 12.824 3.985 -6.903 1.00 82.69 120 TYR A C 1
ATOM 973 O O . TYR A 1 120 ? 12.980 3.318 -7.920 1.00 82.69 120 TYR A O 1
ATOM 981 N N . LYS A 1 121 ? 11.691 4.641 -6.631 1.00 85.38 121 LYS A N 1
ATOM 982 C CA . LYS A 1 121 ? 10.552 4.707 -7.550 1.00 85.38 121 LYS A CA 1
ATOM 983 C C . LYS A 1 121 ? 10.961 5.297 -8.897 1.00 85.38 121 LYS A C 1
ATOM 985 O O . LYS A 1 121 ? 10.767 4.638 -9.910 1.00 85.38 121 LYS A O 1
ATOM 990 N N . GLU A 1 122 ? 11.567 6.483 -8.892 1.00 84.19 122 GLU A N 1
ATOM 991 C CA . GLU A 1 122 ? 12.050 7.174 -10.094 1.00 84.19 122 GLU A CA 1
ATOM 992 C C . GLU A 1 122 ? 13.018 6.286 -10.883 1.00 84.19 122 GLU A C 1
ATOM 994 O O . GLU A 1 122 ? 12.864 6.137 -12.085 1.00 84.19 122 GLU A O 1
ATOM 999 N N . ALA A 1 123 ? 13.944 5.589 -10.221 1.00 82.38 123 ALA A N 1
ATOM 1000 C CA . ALA A 1 123 ? 14.865 4.683 -10.908 1.00 82.38 123 ALA A CA 1
ATOM 1001 C C . ALA A 1 123 ? 14.188 3.457 -11.548 1.00 82.38 123 ALA A C 1
ATOM 1003 O O . ALA A 1 123 ? 14.695 2.942 -12.546 1.00 82.38 123 ALA A O 1
ATOM 1004 N N . ILE A 1 124 ? 13.073 2.977 -10.984 1.00 82.94 124 ILE A N 1
ATOM 1005 C CA . ILE A 1 124 ? 12.254 1.929 -11.609 1.00 82.94 124 ILE A CA 1
ATOM 1006 C C . ILE A 1 124 ? 11.458 2.539 -12.777 1.00 82.94 124 ILE A C 1
ATOM 1008 O O . ILE A 1 124 ? 11.475 1.986 -13.866 1.00 82.94 124 ILE A O 1
ATOM 1012 N N . GLU A 1 125 ? 10.804 3.690 -12.579 1.00 81.50 125 GLU A N 1
ATOM 1013 C CA . GLU A 1 125 ? 9.997 4.425 -13.577 1.00 81.50 125 GLU A CA 1
ATOM 1014 C C . GLU A 1 125 ? 10.750 4.915 -14.801 1.00 81.50 125 GLU A C 1
ATOM 1016 O O . GLU A 1 125 ? 10.245 4.798 -15.917 1.00 81.50 125 GLU A O 1
ATOM 1021 N N . GLU A 1 126 ? 11.948 5.440 -14.611 1.00 77.44 126 GLU A N 1
ATOM 1022 C CA . GLU A 1 126 ? 12.785 5.940 -15.693 1.00 77.44 126 GLU A CA 1
ATOM 1023 C C . GLU A 1 126 ? 13.609 4.833 -16.354 1.00 77.44 126 GLU A C 1
ATOM 1025 O O . GLU A 1 126 ? 14.350 5.107 -17.301 1.00 77.44 126 GLU A O 1
ATOM 1030 N N . SER A 1 127 ? 13.512 3.582 -15.890 1.00 71.38 127 SER A N 1
ATOM 1031 C CA . SER A 1 127 ? 14.249 2.502 -16.531 1.00 71.38 127 SER A CA 1
ATOM 1032 C C . SER A 1 127 ? 13.729 2.238 -17.943 1.00 71.38 127 SER A C 1
ATOM 1034 O O . SER A 1 127 ? 12.549 1.978 -18.159 1.00 71.38 127 SER A O 1
ATOM 1036 N N . THR A 1 128 ? 14.644 2.259 -18.915 1.00 63.31 128 THR A N 1
ATOM 1037 C CA . THR A 1 128 ? 14.341 1.993 -20.331 1.00 63.31 128 THR A CA 1
ATOM 1038 C C . THR A 1 128 ? 14.802 0.617 -20.820 1.00 63.31 128 THR A C 1
ATOM 1040 O O . THR A 1 128 ? 14.733 0.328 -22.019 1.00 63.31 128 THR A O 1
ATOM 1043 N N . SER A 1 129 ? 15.300 -0.235 -19.917 1.00 59.56 129 SER A N 1
ATOM 1044 C CA . SER A 1 129 ? 15.796 -1.570 -20.280 1.00 59.56 129 SER A CA 1
ATOM 1045 C C . SER A 1 129 ? 14.635 -2.518 -20.650 1.00 59.56 129 SER A C 1
ATOM 1047 O O . SER A 1 129 ? 13.493 -2.082 -20.704 1.00 59.56 129 SER A O 1
ATOM 1049 N N . GLU A 1 130 ? 14.888 -3.792 -20.985 1.00 59.47 130 GLU A N 1
ATOM 1050 C CA . GLU A 1 130 ? 13.985 -4.682 -21.757 1.00 59.47 130 GLU A CA 1
ATOM 1051 C C . GLU A 1 130 ? 12.476 -4.696 -21.373 1.00 59.47 130 GLU A C 1
ATOM 1053 O O . GLU A 1 130 ? 11.649 -5.065 -22.213 1.00 59.47 130 GLU A O 1
ATOM 1058 N N . ALA A 1 131 ? 12.086 -4.287 -20.160 1.00 61.34 131 ALA A N 1
ATOM 1059 C CA . ALA A 1 131 ? 10.707 -4.000 -19.759 1.00 61.34 131 ALA A CA 1
ATOM 1060 C C . ALA A 1 131 ? 10.296 -2.547 -20.101 1.00 61.34 131 ALA A C 1
ATOM 1062 O O . ALA A 1 131 ? 10.531 -1.619 -19.341 1.00 61.34 131 ALA A O 1
ATOM 1063 N N . TYR A 1 132 ? 9.644 -2.347 -21.247 1.00 57.31 132 TYR A N 1
ATOM 1064 C CA . TYR A 1 132 ? 9.302 -1.016 -21.782 1.00 57.31 132 TYR A CA 1
ATOM 1065 C C . TYR A 1 132 ? 7.992 -0.430 -21.228 1.00 57.31 132 TYR A C 1
ATOM 1067 O O . TYR A 1 132 ? 7.715 0.756 -21.389 1.00 57.31 132 TYR A O 1
ATOM 1075 N N . TYR A 1 133 ? 7.157 -1.275 -20.620 1.00 64.56 133 TYR A N 1
ATOM 1076 C CA . TYR A 1 133 ? 5.927 -0.878 -19.944 1.00 64.56 133 TYR A CA 1
ATOM 1077 C C . TYR A 1 133 ? 5.934 -1.433 -18.541 1.00 64.56 133 TYR A C 1
ATOM 1079 O O . TYR A 1 133 ? 6.229 -2.617 -18.360 1.00 64.56 133 TYR A O 1
ATOM 1087 N N . GLN A 1 134 ? 5.534 -0.604 -17.588 1.00 75.06 134 GLN A N 1
ATOM 1088 C CA . GLN A 1 134 ? 5.373 -1.026 -16.216 1.00 75.06 134 GLN A CA 1
ATOM 1089 C C . GLN A 1 134 ? 4.077 -0.529 -15.609 1.00 75.06 134 GLN A C 1
ATOM 1091 O O . GLN A 1 134 ? 3.610 0.570 -15.908 1.00 75.06 134 GLN A O 1
ATOM 1096 N N . THR A 1 135 ? 3.523 -1.360 -14.742 1.00 83.19 135 THR A N 1
ATOM 1097 C CA . THR A 1 135 ? 2.417 -1.010 -13.863 1.00 83.19 135 THR A CA 1
ATOM 1098 C C . THR A 1 135 ? 2.835 -1.276 -12.428 1.00 83.19 135 THR A C 1
ATOM 1100 O O . THR A 1 135 ? 3.557 -2.238 -12.141 1.00 83.19 135 THR A O 1
ATOM 1103 N N . PHE A 1 136 ? 2.390 -0.398 -11.538 1.00 86.44 136 PHE A N 1
ATOM 1104 C CA . PHE A 1 136 ? 2.473 -0.611 -10.104 1.00 86.44 136 PHE A CA 1
ATOM 1105 C C . PHE A 1 136 ? 1.069 -0.851 -9.585 1.00 86.44 136 PHE A C 1
ATOM 1107 O O . PHE A 1 136 ? 0.151 -0.108 -9.921 1.00 86.44 136 PHE A O 1
ATOM 1114 N N . GLU A 1 137 ? 0.928 -1.875 -8.762 1.00 88.69 137 GLU A N 1
ATOM 1115 C CA . GLU A 1 137 ? -0.287 -2.155 -8.016 1.00 88.69 137 GLU A CA 1
ATOM 1116 C C . GLU A 1 137 ? 0.057 -2.119 -6.535 1.00 88.69 137 GLU A C 1
ATOM 1118 O O . GLU A 1 137 ? 1.034 -2.730 -6.090 1.00 88.69 137 GLU A O 1
ATOM 1123 N N . GLU A 1 138 ? -0.738 -1.383 -5.773 1.00 87.38 138 GLU A N 1
ATOM 1124 C CA . GLU A 1 138 ? -0.637 -1.356 -4.323 1.00 87.38 138 GLU A CA 1
ATOM 1125 C C . GLU A 1 138 ? -1.614 -2.379 -3.747 1.00 87.38 138 GLU A C 1
ATOM 1127 O O . GLU A 1 138 ? -2.750 -2.511 -4.206 1.00 87.38 138 GLU A O 1
ATOM 1132 N N . GLU A 1 139 ? -1.152 -3.133 -2.756 1.00 88.75 139 GLU A N 1
ATOM 1133 C CA . GLU A 1 139 ? -2.020 -4.010 -1.982 1.00 88.75 139 GLU A CA 1
ATOM 1134 C C . GLU A 1 139 ? -3.051 -3.164 -1.225 1.00 88.75 139 GLU A C 1
ATOM 1136 O O . GLU A 1 139 ? -2.699 -2.155 -0.604 1.00 88.75 139 GLU A O 1
ATOM 1141 N N . ALA A 1 140 ? -4.310 -3.593 -1.245 1.00 87.38 140 ALA A N 1
ATOM 1142 C CA . ALA A 1 140 ? -5.374 -2.987 -0.458 1.00 87.38 140 ALA A CA 1
ATOM 1143 C C . ALA A 1 140 ? -6.033 -4.022 0.448 1.00 87.38 140 ALA A C 1
ATOM 1145 O O . ALA A 1 140 ? -5.890 -5.231 0.256 1.00 87.38 140 ALA A O 1
ATOM 1146 N N . THR A 1 141 ? -6.766 -3.527 1.442 1.00 87.50 141 THR A N 1
ATOM 1147 C CA . THR A 1 141 ? -7.638 -4.346 2.282 1.00 87.50 141 THR A CA 1
ATOM 1148 C C . THR A 1 141 ? -9.074 -3.890 2.102 1.00 87.50 141 THR A C 1
ATOM 1150 O O . THR A 1 141 ? -9.382 -2.718 2.304 1.00 87.50 141 THR A O 1
ATOM 1153 N N . VAL A 1 142 ? -9.941 -4.829 1.738 1.00 89.75 142 VAL A N 1
ATOM 1154 C CA . VAL A 1 142 ? -11.374 -4.620 1.531 1.00 89.75 142 VAL A CA 1
ATOM 1155 C C . VAL A 1 142 ? -12.141 -5.485 2.520 1.00 89.75 142 VAL A C 1
ATOM 1157 O O . VAL A 1 142 ? -11.820 -6.660 2.708 1.00 89.75 142 VAL A O 1
ATOM 1160 N N . ALA A 1 143 ? -13.143 -4.911 3.173 1.00 90.88 143 ALA A N 1
ATOM 1161 C CA . ALA A 1 143 ? -14.034 -5.611 4.086 1.00 90.88 143 ALA A CA 1
ATOM 1162 C C . ALA A 1 143 ? -15.442 -5.697 3.498 1.00 90.88 143 ALA A C 1
ATOM 1164 O O . ALA A 1 143 ? -15.983 -4.682 3.067 1.00 90.88 143 ALA A O 1
ATOM 1165 N N . PHE A 1 144 ? -16.047 -6.883 3.541 1.00 91.94 144 PHE A N 1
ATOM 1166 C CA . PHE A 1 144 ? -17.475 -7.060 3.302 1.00 91.94 144 PHE A CA 1
ATOM 1167 C C . PHE A 1 144 ? -18.217 -6.958 4.636 1.00 91.94 144 PHE A C 1
ATOM 1169 O O . PHE A 1 144 ? -17.938 -7.695 5.593 1.00 91.94 144 PHE A O 1
ATOM 1176 N N . VAL A 1 145 ? -19.146 -6.014 4.702 1.00 90.88 145 VAL A N 1
ATOM 1177 C CA . VAL A 1 145 ? -19.940 -5.685 5.882 1.00 90.88 145 VAL A CA 1
ATOM 1178 C C . VAL A 1 145 ? -21.401 -5.973 5.575 1.00 90.88 145 VAL A C 1
ATOM 1180 O O . VAL A 1 145 ? -21.945 -5.492 4.584 1.00 90.88 145 VAL A O 1
ATOM 1183 N N . GLU A 1 146 ? -22.049 -6.719 6.462 1.00 89.88 146 GLU A N 1
ATOM 1184 C CA . GLU A 1 146 ? -23.475 -7.029 6.378 1.00 89.88 146 GLU A CA 1
ATOM 1185 C C . GLU A 1 146 ? -24.123 -6.682 7.721 1.00 89.88 146 GLU A C 1
ATOM 1187 O O . GLU A 1 146 ? -23.654 -7.103 8.783 1.00 89.88 146 GLU A O 1
ATOM 1192 N N . GLU A 1 147 ? -25.172 -5.860 7.672 1.00 89.81 147 GLU A N 1
ATOM 1193 C CA . GLU A 1 147 ? -25.894 -5.324 8.836 1.00 89.81 147 GLU A CA 1
ATOM 1194 C C . GLU A 1 147 ? -24.987 -4.604 9.859 1.00 89.81 147 GLU A C 1
ATOM 1196 O O . GLU A 1 147 ? -25.265 -4.561 11.058 1.00 89.81 147 GLU A O 1
ATOM 1201 N N . GLY A 1 148 ? -23.893 -4.004 9.382 1.00 86.75 148 GLY A N 1
ATOM 1202 C CA . GLY A 1 148 ? -22.920 -3.282 10.207 1.00 86.75 148 GLY A CA 1
ATOM 1203 C C . GLY A 1 148 ? -21.835 -4.154 10.848 1.00 86.75 148 GLY A C 1
ATOM 1204 O O . GLY A 1 148 ? -20.943 -3.610 11.500 1.00 86.75 148 GLY A O 1
ATOM 1205 N N . ASP A 1 149 ? -21.862 -5.471 10.630 1.00 87.62 149 ASP A N 1
ATOM 1206 C CA . ASP A 1 149 ? -20.823 -6.394 11.082 1.00 87.62 149 ASP A CA 1
ATOM 1207 C C . ASP A 1 149 ? -19.893 -6.781 9.927 1.00 87.62 149 ASP A C 1
ATOM 1209 O O . ASP A 1 149 ? -20.349 -7.224 8.871 1.00 87.62 149 ASP A O 1
ATOM 1213 N N . VAL A 1 150 ? -18.576 -6.684 10.142 1.00 90.50 150 VAL A N 1
ATOM 1214 C CA . VAL A 1 150 ? -17.576 -7.215 9.200 1.00 90.50 150 VAL A CA 1
ATOM 1215 C C . VAL A 1 150 ? -17.712 -8.736 9.151 1.00 90.50 150 VAL A C 1
ATOM 1217 O O . VAL A 1 150 ? -17.440 -9.415 10.145 1.00 90.50 150 VAL A O 1
ATOM 1220 N N . LYS A 1 151 ? -18.130 -9.270 8.003 1.00 93.19 151 LYS A N 1
ATOM 1221 C CA . LYS A 1 151 ? -18.262 -10.717 7.786 1.00 93.19 151 LYS A CA 1
ATOM 1222 C C . LYS A 1 151 ? -16.963 -11.318 7.286 1.00 93.19 151 LYS A C 1
ATOM 1224 O O . LYS A 1 151 ? -16.542 -12.363 7.775 1.00 93.19 151 LYS A O 1
ATOM 1229 N N . GLU A 1 152 ? -16.320 -10.629 6.352 1.00 92.88 152 GLU A N 1
ATOM 1230 C CA . GLU A 1 152 ? -15.104 -11.103 5.709 1.00 92.88 152 GLU A CA 1
ATOM 1231 C C . GLU A 1 152 ? -14.192 -9.939 5.318 1.00 92.88 152 GLU A C 1
ATOM 1233 O O . GLU A 1 152 ? -14.647 -8.816 5.101 1.00 92.88 152 GLU A O 1
ATOM 1238 N N . THR A 1 153 ? -12.890 -10.207 5.246 1.00 92.06 153 THR A N 1
ATOM 1239 C CA . THR A 1 153 ? -11.874 -9.247 4.811 1.00 92.06 153 THR A CA 1
ATOM 1240 C C . THR A 1 153 ? -10.933 -9.899 3.814 1.00 92.06 153 THR A C 1
ATOM 1242 O O . THR A 1 153 ? -10.435 -10.998 4.075 1.00 92.06 153 THR A O 1
ATOM 1245 N N . LYS A 1 154 ? -10.604 -9.183 2.744 1.00 94.06 154 LYS A N 1
ATOM 1246 C CA . LYS A 1 154 ? -9.607 -9.576 1.756 1.00 94.06 154 LYS A CA 1
ATOM 1247 C C . LYS A 1 154 ? -8.502 -8.537 1.691 1.00 94.06 154 LYS A C 1
ATOM 1249 O O . LYS A 1 154 ? -8.756 -7.369 1.426 1.00 94.06 154 LYS A O 1
ATOM 1254 N N . THR A 1 155 ? -7.271 -8.993 1.889 1.00 90.25 155 THR A N 1
ATOM 1255 C CA . THR A 1 155 ? -6.066 -8.215 1.602 1.00 90.25 155 THR A CA 1
ATOM 1256 C C . THR A 1 155 ? -5.391 -8.813 0.377 1.00 90.25 155 THR A C 1
ATOM 1258 O O . THR A 1 155 ? -5.226 -10.035 0.307 1.00 90.25 155 THR A O 1
ATOM 1261 N N . GLY A 1 156 ? -5.036 -7.979 -0.594 1.00 90.38 156 GLY A N 1
ATOM 1262 C CA . GLY A 1 156 ? -4.372 -8.425 -1.814 1.00 90.38 156 GLY A CA 1
ATOM 1263 C C . GLY A 1 156 ? -4.263 -7.330 -2.865 1.00 90.38 156 GLY A C 1
ATOM 1264 O O . GLY A 1 156 ? -4.578 -6.164 -2.616 1.00 90.38 156 GLY A O 1
ATOM 1265 N N . TYR A 1 157 ? -3.793 -7.716 -4.045 1.00 91.38 157 TYR A N 1
ATOM 1266 C CA . TYR A 1 157 ? -3.740 -6.834 -5.206 1.00 91.38 157 TYR A CA 1
ATOM 1267 C C . TYR A 1 157 ? -5.056 -6.903 -5.982 1.00 91.38 157 TYR A C 1
ATOM 1269 O O . TYR A 1 157 ? -5.952 -7.675 -5.638 1.00 91.38 157 TYR A O 1
ATOM 1277 N N . LYS A 1 158 ? -5.167 -6.115 -7.053 1.00 91.50 158 LYS A N 1
ATOM 1278 C CA . LYS A 1 158 ? -6.403 -5.960 -7.825 1.00 91.50 158 LYS A CA 1
ATOM 1279 C C . LYS A 1 158 ? -7.072 -7.293 -8.178 1.00 91.50 158 LYS A C 1
ATOM 1281 O O . LYS A 1 158 ? -8.231 -7.493 -7.847 1.00 91.50 158 LYS A O 1
ATOM 1286 N N .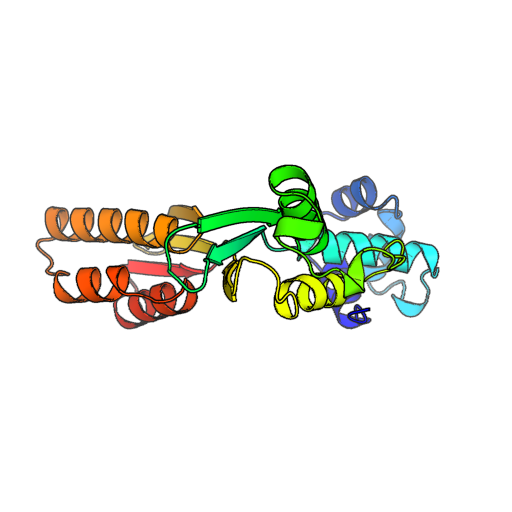 GLU A 1 159 ? -6.337 -8.211 -8.803 1.00 91.44 159 GLU A N 1
ATOM 1287 C CA . GLU A 1 159 ? -6.875 -9.515 -9.227 1.00 91.44 159 GLU A CA 1
ATOM 1288 C C . GLU A 1 159 ? -7.378 -10.353 -8.040 1.00 91.44 159 GLU A C 1
ATOM 1290 O O . GLU A 1 159 ? -8.428 -10.984 -8.128 1.00 91.44 159 GLU A O 1
ATOM 1295 N N . ASP A 1 160 ? -6.672 -10.307 -6.904 1.00 93.75 160 ASP A N 1
ATOM 1296 C CA . ASP A 1 160 ? -7.072 -11.030 -5.694 1.00 93.75 160 ASP A CA 1
ATOM 1297 C C . ASP A 1 160 ? -8.386 -10.468 -5.126 1.00 93.75 160 ASP A C 1
ATOM 1299 O O . ASP A 1 160 ? -9.220 -11.217 -4.612 1.00 93.75 160 ASP A O 1
ATOM 1303 N N . ILE A 1 161 ? -8.552 -9.144 -5.189 1.00 94.19 161 ILE A N 1
ATOM 1304 C CA . ILE A 1 161 ? -9.752 -8.439 -4.731 1.00 94.19 161 ILE A CA 1
ATOM 1305 C C . ILE A 1 161 ? -10.915 -8.672 -5.696 1.00 94.19 161 ILE A C 1
ATOM 1307 O O . ILE A 1 161 ? -12.021 -8.910 -5.221 1.00 94.19 161 ILE A O 1
ATOM 1311 N N . ILE A 1 162 ? -10.684 -8.660 -7.013 1.00 94.88 162 ILE A N 1
ATOM 1312 C CA . ILE A 1 162 ? -11.700 -8.977 -8.029 1.00 94.88 162 ILE A CA 1
ATOM 1313 C C . ILE A 1 162 ? -12.237 -10.390 -7.809 1.00 94.88 162 ILE A C 1
ATOM 1315 O O . ILE A 1 162 ? -13.443 -10.549 -7.641 1.00 94.88 162 ILE A O 1
ATOM 1319 N N . GLU A 1 163 ? -11.362 -11.400 -7.745 1.00 96.06 163 GLU A N 1
ATOM 1320 C CA . GLU A 1 163 ? -11.771 -12.803 -7.574 1.00 96.06 163 GLU A CA 1
ATOM 1321 C C . GLU A 1 163 ? -12.637 -12.979 -6.322 1.00 96.06 163 GLU A C 1
ATOM 1323 O O . GLU A 1 163 ? -13.725 -13.553 -6.379 1.00 96.06 163 GLU A O 1
ATOM 1328 N N . TRP A 1 164 ? -12.183 -12.414 -5.202 1.00 96.31 164 TRP A N 1
ATOM 1329 C CA . TRP A 1 164 ? -12.919 -12.447 -3.943 1.00 96.31 164 TRP A CA 1
ATOM 1330 C C . TRP A 1 164 ? -14.263 -11.711 -4.022 1.00 96.31 164 TRP A C 1
ATOM 1332 O O . TRP A 1 164 ? -15.283 -12.221 -3.568 1.00 96.31 164 TRP A O 1
ATOM 1342 N N . THR A 1 165 ? -14.289 -10.524 -4.625 1.00 94.19 165 THR A N 1
ATOM 1343 C CA . THR A 1 165 ? -15.510 -9.721 -4.762 1.00 94.19 165 THR A CA 1
ATOM 1344 C C . THR A 1 165 ? -16.550 -10.456 -5.601 1.00 94.19 165 THR A C 1
ATOM 1346 O O . THR A 1 165 ? -17.709 -10.551 -5.207 1.00 94.19 165 THR A O 1
ATOM 1349 N N . VAL A 1 166 ? -16.138 -11.034 -6.731 1.00 95.62 166 VAL A N 1
ATOM 1350 C CA . VAL A 1 166 ? -17.011 -11.827 -7.604 1.00 95.62 166 VAL A CA 1
ATOM 1351 C C . VAL A 1 166 ? -17.558 -13.052 -6.868 1.00 95.62 166 VAL A C 1
ATOM 1353 O O . VAL A 1 166 ? -18.732 -13.388 -7.032 1.00 95.62 166 VAL A O 1
ATOM 1356 N N . GLU A 1 167 ? -16.760 -13.706 -6.022 1.00 96.12 167 GLU A N 1
ATOM 1357 C CA . GLU A 1 167 ? -17.239 -14.796 -5.163 1.00 96.12 167 GLU A CA 1
ATOM 1358 C C . GLU A 1 167 ? -18.349 -14.323 -4.210 1.00 96.12 167 GLU A C 1
ATOM 1360 O O . GLU A 1 167 ? -19.414 -14.945 -4.155 1.00 96.12 167 GLU A O 1
ATOM 1365 N N . ILE A 1 168 ? -18.154 -13.192 -3.522 1.00 94.00 168 ILE A N 1
ATOM 1366 C CA . ILE A 1 168 ? -19.173 -12.605 -2.636 1.00 94.00 168 ILE A CA 1
ATOM 1367 C C . ILE A 1 168 ? -20.456 -12.274 -3.410 1.00 94.00 168 I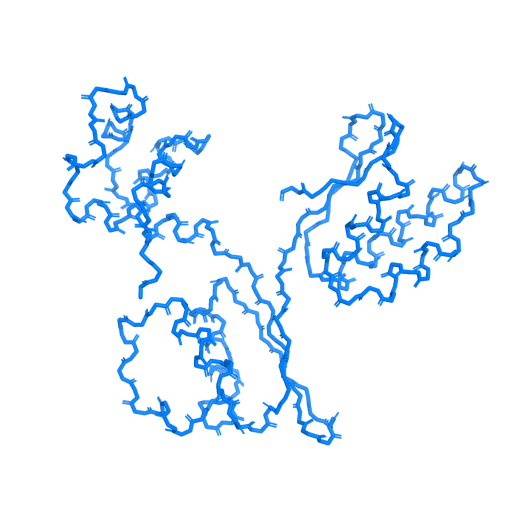LE A C 1
ATOM 1369 O O . ILE A 1 168 ? -21.543 -12.666 -2.982 1.00 94.00 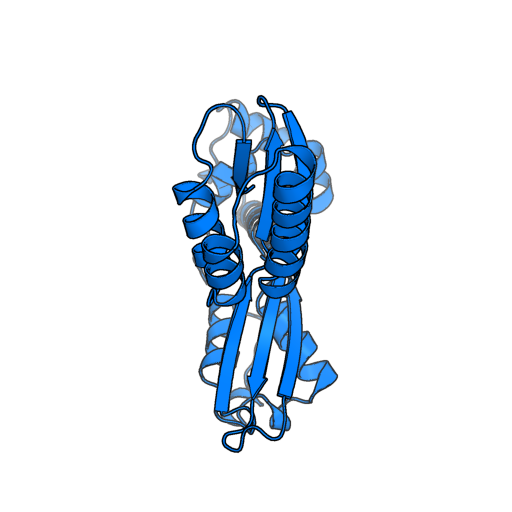168 ILE A O 1
ATOM 1373 N N . LEU A 1 169 ? -20.351 -11.615 -4.568 1.00 93.19 169 LEU A N 1
ATOM 1374 C CA . LEU A 1 169 ? -21.510 -11.237 -5.386 1.00 93.19 169 LEU A CA 1
ATOM 1375 C C . LEU A 1 169 ? -22.298 -12.454 -5.879 1.00 93.19 169 LEU A C 1
ATOM 1377 O O . LEU A 1 169 ? -23.526 -12.455 -5.820 1.00 93.19 169 LEU A O 1
ATOM 1381 N N . ASN A 1 170 ? -21.616 -13.516 -6.310 1.00 93.62 170 ASN A N 1
ATOM 1382 C CA . ASN A 1 170 ? -22.272 -14.756 -6.734 1.00 93.62 170 ASN A CA 1
ATOM 1383 C C . ASN A 1 170 ? -22.989 -15.464 -5.577 1.00 93.62 170 ASN A C 1
ATOM 1385 O O . ASN A 1 170 ? -24.101 -15.977 -5.753 1.00 93.62 170 ASN A O 1
ATOM 1389 N N . ASN A 1 171 ? -22.380 -15.474 -4.388 1.00 92.00 171 ASN A N 1
ATOM 1390 C CA . ASN A 1 171 ? -23.013 -16.018 -3.189 1.00 92.00 171 ASN A CA 1
ATOM 1391 C C . ASN A 1 171 ? -24.271 -15.213 -2.833 1.00 92.00 171 ASN A C 1
ATOM 1393 O O . ASN A 1 171 ? -25.336 -15.797 -2.653 1.00 92.00 171 ASN A O 1
ATOM 1397 N N . MET A 1 172 ? -24.191 -13.879 -2.849 1.00 89.38 172 MET A N 1
ATOM 1398 C CA . MET A 1 172 ? -25.345 -13.006 -2.613 1.00 89.38 172 MET A CA 1
ATOM 1399 C C . MET A 1 172 ? -26.444 -13.181 -3.667 1.00 89.38 172 MET A C 1
ATOM 1401 O O . MET A 1 172 ? -27.620 -13.242 -3.316 1.00 89.38 172 MET A O 1
ATOM 1405 N N . SER A 1 173 ? -26.076 -13.286 -4.948 1.00 89.56 173 SER A N 1
ATOM 1406 C CA . SER A 1 173 ? -27.018 -13.555 -6.041 1.00 89.56 173 SER A CA 1
ATOM 1407 C C . SER A 1 173 ? -27.797 -14.846 -5.787 1.00 89.56 173 SER A C 1
ATOM 1409 O O . SER A 1 173 ? -29.021 -14.870 -5.905 1.00 89.56 173 SER A O 1
ATOM 1411 N N . THR A 1 174 ? -27.102 -15.894 -5.340 1.00 90.75 174 THR A N 1
ATOM 1412 C CA . THR A 1 174 ? -27.700 -17.202 -5.047 1.00 90.75 174 THR A CA 1
ATOM 1413 C C . THR A 1 174 ? -28.577 -17.180 -3.793 1.00 90.75 174 THR A C 1
ATOM 1415 O O . THR A 1 174 ? -29.684 -17.720 -3.810 1.00 90.75 174 THR A O 1
ATOM 1418 N N . ASP A 1 175 ? -28.097 -16.573 -2.708 1.00 89.38 175 ASP A N 1
ATOM 1419 C CA . ASP A 1 175 ? -28.770 -16.592 -1.405 1.00 89.38 175 ASP A CA 1
ATOM 1420 C C . ASP A 1 175 ? -29.997 -15.670 -1.361 1.00 89.38 175 ASP A C 1
ATOM 1422 O O . ASP A 1 175 ? -30.974 -15.966 -0.664 1.00 89.38 175 ASP A O 1
ATOM 1426 N N . TYR A 1 176 ? -29.966 -14.576 -2.128 1.00 85.56 176 TYR A N 1
ATOM 1427 C CA . TYR A 1 176 ? -30.970 -13.511 -2.084 1.00 85.56 176 TYR A CA 1
ATOM 1428 C C . TYR A 1 176 ? -31.751 -13.312 -3.395 1.00 85.56 176 TYR A C 1
ATOM 1430 O O . TYR A 1 176 ? -32.627 -12.448 -3.426 1.00 85.56 176 TYR A O 1
ATOM 1438 N N . ASP A 1 177 ? -31.494 -14.112 -4.439 1.00 87.06 177 ASP A N 1
ATOM 1439 C CA . ASP A 1 177 ? -32.125 -13.995 -5.772 1.00 87.06 177 ASP A CA 1
ATOM 1440 C C . ASP A 1 177 ? -31.944 -12.583 -6.371 1.00 87.06 177 ASP A C 1
ATOM 1442 O O . ASP A 1 177 ? -32.884 -11.946 -6.853 1.00 87.06 177 ASP A O 1
ATOM 1446 N N . LEU A 1 178 ? -30.715 -12.065 -6.262 1.00 85.81 178 LEU A N 1
ATOM 1447 C CA . LEU A 1 178 ? -30.295 -10.752 -6.764 1.00 85.81 178 LEU A CA 1
ATOM 1448 C C . LEU A 1 178 ? -29.513 -10.899 -8.075 1.00 85.81 178 LEU A C 1
ATOM 1450 O O . LEU A 1 178 ? -28.805 -11.884 -8.272 1.00 85.81 178 LEU A O 1
ATOM 1454 N N . ASP A 1 179 ? -29.611 -9.903 -8.953 1.00 89.56 179 ASP A N 1
ATOM 1455 C CA . ASP A 1 179 ? -28.893 -9.869 -10.230 1.00 89.56 179 ASP A CA 1
ATOM 1456 C C . ASP A 1 179 ? -27.725 -8.878 -10.160 1.00 89.56 179 ASP A C 1
ATOM 1458 O O . ASP A 1 179 ? -27.928 -7.682 -9.939 1.00 89.56 179 ASP A O 1
ATOM 1462 N N . PHE A 1 180 ? -26.510 -9.398 -10.335 1.00 93.00 180 PHE A N 1
ATOM 1463 C CA . PHE A 1 180 ? -25.262 -8.637 -10.332 1.00 93.00 180 PHE A CA 1
ATOM 1464 C C . PHE A 1 180 ? -24.455 -8.837 -11.623 1.00 93.00 180 PHE A C 1
ATOM 1466 O O . PHE A 1 180 ? -23.268 -8.522 -11.623 1.00 93.00 180 PHE A O 1
ATOM 1473 N N . GLU A 1 181 ? -25.043 -9.362 -12.709 1.00 92.56 181 GLU A N 1
ATOM 1474 C CA . GLU A 1 181 ? -24.291 -9.688 -13.937 1.00 92.56 181 GLU A CA 1
ATOM 1475 C C . GLU A 1 181 ? -23.501 -8.485 -14.480 1.00 92.56 181 GLU A C 1
ATOM 1477 O O . GLU A 1 181 ? -22.303 -8.606 -14.745 1.00 92.56 181 GLU A O 1
ATOM 1482 N N . ASP A 1 182 ? -24.144 -7.317 -14.583 1.00 93.38 182 ASP A N 1
ATOM 1483 C CA . ASP A 1 182 ? -23.502 -6.090 -15.070 1.00 93.38 182 ASP A CA 1
ATOM 1484 C C . ASP A 1 182 ? -22.388 -5.614 -14.118 1.00 93.38 182 ASP A C 1
ATOM 1486 O O . ASP A 1 182 ? -21.297 -5.261 -14.558 1.00 93.38 182 ASP A O 1
ATOM 1490 N N . LEU A 1 183 ? -22.626 -5.674 -12.803 1.00 93.81 183 LEU A N 1
ATOM 1491 C CA . LEU A 1 183 ? -21.644 -5.245 -11.806 1.00 93.81 183 LEU A CA 1
ATOM 1492 C C . LEU A 1 183 ? -20.423 -6.167 -11.759 1.00 93.81 183 LEU A C 1
ATOM 1494 O O . LEU A 1 183 ? -19.298 -5.691 -11.640 1.00 93.81 183 LEU A O 1
ATOM 1498 N N . ILE A 1 184 ? -20.628 -7.482 -11.856 1.00 95.25 184 ILE A N 1
ATOM 1499 C CA . ILE A 1 184 ? -19.535 -8.457 -11.938 1.00 95.25 184 ILE A CA 1
ATOM 1500 C C . ILE A 1 184 ? -18.676 -8.152 -13.163 1.00 95.25 184 ILE A C 1
ATOM 1502 O O . ILE A 1 184 ? -17.453 -8.106 -13.048 1.00 95.25 184 ILE A O 1
ATOM 1506 N N . LEU A 1 185 ? -19.306 -7.886 -14.310 1.00 95.50 185 LEU A N 1
ATOM 1507 C CA . LEU A 1 185 ? -18.594 -7.555 -15.538 1.00 95.50 185 LEU A CA 1
ATOM 1508 C C . LEU A 1 185 ? -17.760 -6.272 -15.397 1.00 95.50 185 LEU A C 1
ATOM 1510 O O . LEU A 1 185 ? -16.623 -6.236 -15.873 1.00 95.50 185 LEU A O 1
ATOM 1514 N N . ASP A 1 186 ? -18.305 -5.244 -14.747 1.00 96.12 186 ASP A N 1
ATOM 1515 C CA . ASP A 1 186 ? -17.595 -3.987 -14.490 1.00 96.12 186 ASP A CA 1
ATOM 1516 C C . ASP A 1 186 ? -16.422 -4.195 -13.515 1.00 96.12 186 ASP A C 1
ATOM 1518 O O . ASP A 1 186 ? -15.311 -3.730 -13.775 1.00 96.12 186 ASP A O 1
ATOM 1522 N N . VAL A 1 187 ? -16.625 -4.959 -12.434 1.00 94.19 187 VAL A N 1
ATOM 1523 C CA . VAL A 1 187 ? -15.576 -5.296 -11.453 1.00 94.19 187 VAL A CA 1
ATOM 1524 C C . VAL A 1 187 ? -14.442 -6.094 -12.102 1.00 94.19 187 VAL A C 1
ATOM 1526 O O . VAL A 1 187 ? -13.274 -5.779 -11.883 1.00 94.19 187 VAL A O 1
ATOM 1529 N N . GLU A 1 188 ? -14.753 -7.086 -12.939 1.00 94.62 188 GLU A N 1
ATOM 1530 C CA . GLU A 1 188 ? -13.752 -7.878 -13.673 1.00 94.62 188 GLU A CA 1
ATOM 1531 C C . GLU A 1 188 ? -12.929 -7.038 -14.664 1.00 94.62 188 GLU A C 1
ATOM 1533 O O . GLU A 1 188 ? -11.797 -7.397 -14.999 1.00 94.62 188 GLU A O 1
ATOM 1538 N N . GLN A 1 189 ? -13.479 -5.921 -15.146 1.00 94.31 189 GLN A N 1
ATOM 1539 C CA . GLN A 1 189 ? -12.824 -5.028 -16.105 1.00 94.31 189 GLN A CA 1
ATOM 1540 C C . GLN A 1 189 ? -12.084 -3.855 -15.457 1.00 94.31 189 GLN A C 1
ATOM 1542 O O . GLN A 1 189 ? -11.432 -3.090 -16.175 1.00 94.31 189 GLN A O 1
ATOM 1547 N N . ALA A 1 190 ? -12.133 -3.730 -14.130 1.00 91.81 190 ALA A N 1
ATOM 1548 C CA . ALA A 1 190 ? -11.487 -2.644 -13.412 1.00 91.81 190 ALA A CA 1
ATOM 1549 C C . ALA A 1 190 ? -9.969 -2.591 -13.679 1.0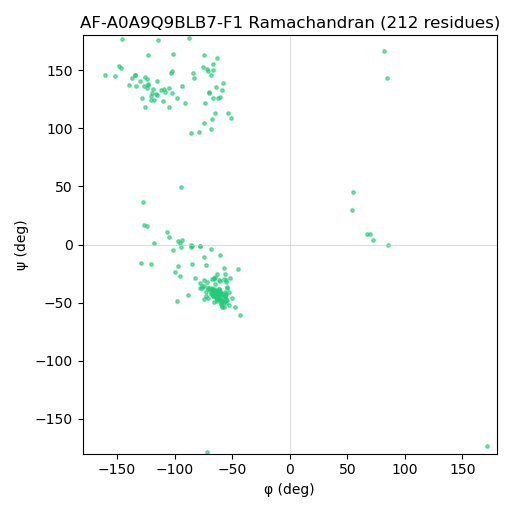0 91.81 190 ALA A C 1
ATOM 1551 O O . ALA A 1 190 ? -9.250 -3.604 -13.736 1.00 91.81 190 ALA A O 1
ATOM 1552 N N . ASN A 1 191 ? -9.457 -1.375 -13.847 1.00 86.94 191 ASN A N 1
ATOM 1553 C CA . ASN A 1 191 ? -8.060 -1.114 -14.172 1.00 86.94 191 ASN A CA 1
ATOM 1554 C C . ASN A 1 191 ? -7.158 -1.249 -12.946 1.00 86.94 191 ASN A C 1
ATOM 1556 O O . ASN A 1 191 ? -6.052 -1.782 -13.064 1.00 86.94 191 ASN A O 1
ATOM 1560 N N . ASP A 1 192 ? -7.645 -0.820 -11.784 1.00 85.44 192 ASP A N 1
ATOM 1561 C CA . ASP A 1 192 ? -6.954 -0.836 -10.499 1.00 85.44 192 ASP A CA 1
ATOM 1562 C C . ASP A 1 192 ? -7.929 -1.097 -9.338 1.00 85.44 192 ASP A C 1
ATOM 1564 O O . ASP A 1 192 ? -9.136 -1.256 -9.524 1.00 85.44 192 ASP A O 1
ATOM 1568 N N . THR A 1 193 ? -7.383 -1.203 -8.129 1.00 86.31 193 THR A N 1
ATOM 1569 C CA . THR A 1 193 ? -8.163 -1.477 -6.920 1.00 86.31 193 THR A CA 1
ATOM 1570 C C . THR A 1 193 ? -9.093 -0.323 -6.530 1.00 86.31 193 THR A C 1
ATOM 1572 O O . THR A 1 193 ? -10.151 -0.573 -5.953 1.00 86.31 193 THR A O 1
ATOM 1575 N N . ASP A 1 194 ? -8.735 0.925 -6.845 1.00 87.56 194 ASP A N 1
ATOM 1576 C CA . ASP A 1 194 ? -9.554 2.097 -6.512 1.00 87.56 194 ASP A CA 1
ATOM 1577 C C . ASP A 1 194 ? -10.832 2.122 -7.366 1.00 87.56 194 ASP A C 1
ATOM 1579 O O . ASP A 1 194 ? -11.914 2.453 -6.871 1.00 87.56 194 ASP A O 1
ATOM 1583 N N . GLU A 1 195 ? -10.736 1.713 -8.635 1.00 90.88 195 GLU A N 1
ATOM 1584 C CA . GLU A 1 195 ? -11.894 1.528 -9.513 1.00 90.88 195 GLU A CA 1
ATOM 1585 C C . GLU A 1 195 ? -12.820 0.415 -9.003 1.00 90.88 195 GLU A C 1
ATOM 1587 O O . GLU A 1 195 ? -14.030 0.630 -8.933 1.00 90.88 195 GLU A O 1
ATOM 1592 N N . VAL A 1 196 ? -12.274 -0.725 -8.551 1.00 90.44 196 VAL A N 1
ATOM 1593 C CA . VAL A 1 196 ? -13.077 -1.795 -7.920 1.00 90.44 196 VAL A CA 1
ATOM 1594 C C . VAL A 1 196 ? -13.845 -1.256 -6.712 1.00 90.44 196 VAL A C 1
ATOM 1596 O O . VAL A 1 196 ? -15.053 -1.455 -6.606 1.00 90.44 196 VAL A O 1
ATOM 1599 N N . LEU A 1 197 ? -13.164 -0.546 -5.808 1.00 88.94 197 LEU A N 1
ATOM 1600 C CA . LEU A 1 197 ? -13.785 0.028 -4.612 1.00 88.94 197 LEU A CA 1
ATOM 1601 C C . LEU A 1 197 ? -14.879 1.039 -4.962 1.00 88.94 197 LEU A C 1
ATOM 1603 O O . LEU A 1 197 ? -15.952 0.998 -4.367 1.00 88.94 197 LEU A O 1
ATOM 1607 N N . THR A 1 198 ? -14.644 1.893 -5.959 1.00 91.00 198 THR A N 1
ATOM 1608 C CA . THR A 1 198 ? -15.633 2.877 -6.423 1.00 91.00 198 THR A CA 1
ATOM 1609 C C . THR A 1 198 ? -16.895 2.191 -6.945 1.00 91.00 198 THR A C 1
ATOM 1611 O O . THR A 1 198 ? -17.999 2.556 -6.542 1.00 91.00 198 THR A O 1
ATOM 1614 N N . LEU A 1 199 ? -16.750 1.159 -7.784 1.00 92.56 199 LEU A N 1
ATOM 1615 C CA . LEU A 1 199 ? -17.883 0.381 -8.299 1.00 92.56 199 LEU A CA 1
ATOM 1616 C C . LEU A 1 199 ? -18.686 -0.264 -7.163 1.00 92.56 199 LEU A C 1
ATOM 1618 O O . LEU A 1 199 ? -19.919 -0.252 -7.183 1.00 92.56 199 LEU A O 1
ATOM 1622 N N . LEU A 1 200 ? -18.001 -0.801 -6.151 1.00 89.88 200 LEU A N 1
ATOM 1623 C CA . LEU A 1 200 ? -18.657 -1.406 -4.994 1.00 89.88 200 LEU A CA 1
ATOM 1624 C C . LEU A 1 200 ? -19.373 -0.370 -4.127 1.00 89.88 200 LEU A C 1
ATOM 1626 O O . LEU A 1 200 ? -20.508 -0.606 -3.722 1.00 89.88 200 LEU A O 1
ATOM 1630 N N . GLU A 1 201 ? -18.763 0.786 -3.876 1.00 88.06 201 GLU A N 1
ATOM 1631 C CA . GLU A 1 201 ? -19.396 1.884 -3.141 1.00 88.06 201 GLU A CA 1
ATOM 1632 C C . GLU A 1 201 ? -20.638 2.417 -3.870 1.00 88.06 201 GLU A C 1
ATOM 1634 O O . GLU A 1 201 ? -21.662 2.673 -3.241 1.00 88.06 201 GLU A O 1
ATOM 1639 N N . GLU A 1 202 ? -20.608 2.555 -5.195 1.00 88.81 202 GLU A N 1
ATOM 1640 C CA . GLU A 1 202 ? -21.763 3.040 -5.963 1.00 88.81 202 GLU A CA 1
ATOM 1641 C C . GLU A 1 202 ? -22.962 2.079 -5.917 1.00 88.81 202 GLU A C 1
ATOM 1643 O O . GLU A 1 202 ? -24.111 2.529 -5.970 1.00 88.81 202 GLU A O 1
ATOM 1648 N N . ASN A 1 203 ? -22.709 0.775 -5.766 1.00 87.12 203 ASN A N 1
ATOM 1649 C CA . ASN A 1 203 ? -23.740 -0.265 -5.782 1.00 87.12 203 ASN A CA 1
ATOM 1650 C C . ASN A 1 203 ? -24.163 -0.756 -4.383 1.00 87.12 203 ASN A C 1
ATOM 1652 O O . ASN A 1 203 ? -25.291 -1.220 -4.225 1.00 87.12 203 ASN A O 1
ATOM 1656 N N . PHE A 1 204 ? -23.309 -0.618 -3.361 1.00 82.38 204 PHE A N 1
ATOM 1657 C CA . PHE A 1 204 ? -23.519 -1.145 -2.002 1.00 82.38 204 PHE A CA 1
ATOM 1658 C C . PHE A 1 204 ? -23.350 -0.088 -0.903 1.00 82.38 204 PHE A C 1
ATOM 1660 O O . PHE A 1 204 ? -22.843 -0.370 0.175 1.00 82.38 204 PHE A O 1
ATOM 1667 N N . ASN A 1 205 ? -23.762 1.157 -1.126 1.00 68.75 205 ASN A N 1
ATOM 1668 C CA . ASN A 1 205 ? -23.755 2.173 -0.064 1.00 68.75 205 ASN A CA 1
ATOM 1669 C C . ASN A 1 205 ? -25.113 2.279 0.645 1.00 68.75 205 ASN A C 1
ATOM 1671 O O . ASN A 1 205 ? -25.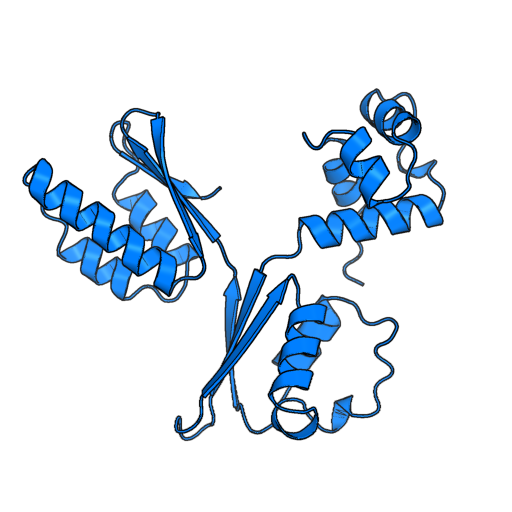676 3.371 0.787 1.00 68.75 205 ASN A O 1
ATOM 1675 N N . ASP A 1 206 ? -25.662 1.137 1.065 1.00 73.81 206 ASP A N 1
ATOM 1676 C CA . ASP A 1 206 ? -26.874 1.079 1.881 1.00 73.81 206 ASP A CA 1
ATOM 1677 C C . ASP A 1 206 ? -26.601 0.524 3.291 1.00 73.81 206 ASP A C 1
ATOM 1679 O O . ASP A 1 206 ? -25.473 0.213 3.667 1.00 73.81 206 ASP A O 1
ATOM 1683 N N . SER A 1 207 ? -27.626 0.506 4.148 1.00 70.50 207 SER A N 1
ATOM 1684 C CA . SER A 1 207 ? -27.471 0.066 5.542 1.00 70.50 207 SER A CA 1
ATOM 1685 C C . SER A 1 207 ? -27.324 -1.449 5.709 1.00 70.50 207 SER A C 1
ATOM 1687 O O . SER A 1 207 ? -27.084 -1.906 6.826 1.00 70.50 207 SER A O 1
ATOM 1689 N N . THR A 1 208 ? -27.560 -2.215 4.648 1.00 79.25 208 THR A N 1
ATOM 1690 C CA . THR A 1 208 ? -27.666 -3.675 4.677 1.00 79.25 208 THR A CA 1
ATOM 1691 C C . THR A 1 208 ? -26.352 -4.310 4.258 1.00 79.25 208 THR A C 1
ATOM 1693 O O . THR A 1 208 ? -25.852 -5.168 4.979 1.00 79.25 208 THR A O 1
ATOM 1696 N N . TYR A 1 209 ? -25.770 -3.851 3.151 1.00 83.88 209 TYR A N 1
ATOM 1697 C CA . TYR A 1 209 ? -24.519 -4.369 2.600 1.00 83.88 209 TYR A CA 1
ATOM 1698 C C . TYR A 1 209 ? -23.573 -3.220 2.307 1.00 83.88 209 TYR A C 1
ATOM 1700 O O . TYR A 1 209 ? -24.018 -2.183 1.826 1.00 83.88 209 TYR A O 1
ATOM 1708 N N . LYS A 1 210 ? -22.281 -3.416 2.580 1.00 86.19 210 LYS A N 1
ATOM 1709 C CA . LYS A 1 210 ? -21.239 -2.433 2.288 1.00 86.19 210 LYS A CA 1
ATOM 1710 C C . LYS A 1 210 ? -19.891 -3.095 2.033 1.00 86.19 210 LYS A C 1
ATOM 1712 O O . LYS A 1 210 ? -19.543 -4.073 2.694 1.00 86.19 210 LYS A O 1
ATOM 1717 N N . PHE A 1 211 ? -19.120 -2.516 1.119 1.00 84.12 211 PHE A N 1
ATOM 1718 C CA . PHE A 1 211 ? -17.703 -2.817 0.944 1.00 84.12 211 PHE A CA 1
ATOM 1719 C C . PHE A 1 211 ? -16.880 -1.614 1.396 1.00 84.12 211 PHE A C 1
ATOM 1721 O O . PHE A 1 211 ? -17.104 -0.506 0.920 1.00 84.12 211 PHE A O 1
ATOM 1728 N N . ASP A 1 212 ? -15.963 -1.831 2.337 1.00 80.56 212 ASP A N 1
ATOM 1729 C CA . ASP A 1 212 ? -15.159 -0.771 2.947 1.00 80.56 212 ASP A CA 1
ATOM 1730 C C . ASP A 1 212 ? -13.665 -1.001 2.732 1.00 80.56 212 ASP A C 1
ATOM 1732 O O . ASP A 1 212 ? -13.136 -2.058 3.089 1.00 80.56 212 ASP A O 1
ATOM 1736 N N . ALA A 1 213 ? -12.974 0.016 2.213 1.00 77.25 213 ALA A N 1
ATOM 1737 C CA . ALA A 1 213 ? -11.518 0.079 2.252 1.00 77.25 213 ALA A CA 1
ATOM 1738 C C . ALA A 1 213 ? -11.043 0.322 3.697 1.00 77.25 213 ALA A C 1
ATOM 1740 O O . ALA A 1 213 ? -11.563 1.212 4.380 1.00 77.25 213 ALA A O 1
ATOM 1741 N N . GLN A 1 214 ? -10.073 -0.471 4.165 1.00 66.69 214 GLN A N 1
ATOM 1742 C CA . GLN A 1 214 ? -9.489 -0.358 5.513 1.00 66.69 214 GLN A CA 1
ATOM 1743 C C . GLN A 1 214 ? -8.125 0.327 5.538 1.00 66.69 214 GLN A C 1
ATOM 1745 O O . GLN A 1 214 ? -7.308 0.072 4.625 1.00 66.69 214 GLN A O 1
#

Secondary structure (DSSP, 8-state):
-----HHHHHHHHHSSS-HHHHHHHH---HHHHHHHHTTSS-GGGS-HHHHHHHHHHHHHHH--EEEEEEE-TTS--EEEEEEESHHHHHHHHHHHH-HHHHS-GGGTT---TT--HHHHHHHHHT--SS--EEEEEE-EEEEEEETTEEEEEEEE-HHHHHHHHHHHHHHHHHHHT---HHHHHHHHT-SSHHHHHHHHHHH--SSSEEEEE-

pLDDT: mean 83.17, std 10.1, range [40.78, 96.31]

Mean predicted aligned error: 10.53 Å

Sequence (214 aa):
MTKVSEQDLQQLINSDIAANKIATETGVSASAIQRIRLGERKLGNLTFDTCKKLQKYWEELNMKNIRWTGKTTDGRKHFSAEGKGYYNLFSNIEEKYGYGNIIDEQYENADRSNWTEDQYKEAIEESTSEAYYQTFEEEATVAFVEEGDVKETKTGYKEDIIEWTVEILNNMSTDYDLDFEDLILDVEQANDTDEVLTLLEENFNDSTYKFDAQ

Foldseek 3Di:
DPPCDLVLLVCLLLDPPQLVNLCVQLVDDSVVSVCCNVVVDPPVPDDPSSVVSSVVVSLLVPQFWKKKWFAAPVRPDIDIAIARALVRRLVRSCVVQNCQQQFPPVCVPPPCVPPDRVRSVVRNVPGCHRRNDMDMWTWWKKFKDFLNHGPDIDTGWLVSVLVVVLVVVVVCCVVPVDDCPVLNVQSVPDPTPVSNQVSQCVVAVDNGIHMDTD